Protein AF-A0A3P7DMC2-F1 (afdb_monomer)

Secondary structure (DSSP, 8-state):
-PPP---SPPPPTT--HHHHHHHHHHHHSSSS--HHHHHHHHTTS-HHHHHHHHHHHHHHHSS-HHHHHHHH--HHHHHHHHHHHS-HHHHHHHHHHHHHSSSS--HHHHHHHHHHS-HHHHHHHHHHHHHHHSS-HHHHHHHH--HHHHHHHHHHHTT---------HHHHHHHHHHT--

Foldseek 3Di:
DPPDDPDPADAAPPDDLLVLLVLQCVQLPDDAGVLVSLCVSLVRHQQVSLQSNQVNNCVVPVDGSLVSLVVRDDDPSNVVSSLSNDDPLLSLLVQLCVQLPDPAGVLVSLCVSLVPDALVSLVSNQVSNCVVPVDGSLVSLVVHDDDPSSVVSVVSSVNPDDPDPDDDVVVVVVVVVVVVD

Structure (mmCIF, N/CA/C/O backbone):
data_AF-A0A3P7DMC2-F1
#
_entry.id   AF-A0A3P7DMC2-F1
#
loop_
_atom_site.group_PDB
_atom_site.id
_atom_site.type_symbol
_atom_site.label_atom_id
_atom_site.label_alt_id
_atom_site.label_comp_id
_atom_site.label_asym_id
_atom_site.label_entity_id
_atom_site.label_seq_id
_atom_site.pdbx_PDB_ins_code
_atom_site.Cartn_x
_atom_site.Cartn_y
_atom_site.Cartn_z
_atom_site.occupancy
_atom_site.B_iso_or_equiv
_atom_site.auth_seq_id
_atom_site.auth_comp_id
_atom_site.auth_asym_id
_atom_site.auth_atom_id
_atom_site.pdbx_PDB_model_num
ATOM 1 N N . MET A 1 1 ? -24.398 24.429 -9.601 1.00 39.59 1 MET A N 1
ATOM 2 C CA . MET A 1 1 ? -23.179 24.676 -8.805 1.00 39.59 1 MET A CA 1
ATOM 3 C C . MET A 1 1 ? -22.184 23.594 -9.167 1.00 39.59 1 MET A C 1
ATOM 5 O O . MET A 1 1 ? -22.507 22.431 -8.976 1.00 39.59 1 MET A O 1
ATOM 9 N N . SER A 1 2 ? -21.045 23.940 -9.770 1.00 56.19 2 SER A N 1
ATOM 10 C CA . SER A 1 2 ? -19.930 22.995 -9.901 1.00 56.19 2 SER A CA 1
ATOM 11 C C . SER A 1 2 ? -19.497 22.593 -8.491 1.00 56.19 2 SER A C 1
ATOM 13 O O . SER A 1 2 ? -19.220 23.481 -7.688 1.00 56.19 2 SER A O 1
ATOM 15 N N . SER A 1 3 ? -19.488 21.300 -8.165 1.00 72.25 3 SER A N 1
ATOM 16 C CA . SER A 1 3 ? -18.940 20.821 -6.892 1.00 72.25 3 SER A CA 1
ATOM 17 C C . SER A 1 3 ? -17.491 21.294 -6.776 1.00 72.25 3 SER A C 1
ATOM 19 O O . SER A 1 3 ? -16.668 20.975 -7.637 1.00 72.25 3 SER A O 1
ATOM 21 N N . GLU A 1 4 ? -17.189 22.092 -5.759 1.00 79.81 4 GLU A N 1
ATOM 22 C CA . GLU A 1 4 ? -15.832 22.562 -5.504 1.00 79.81 4 GLU A CA 1
ATOM 23 C C . GLU A 1 4 ? -14.946 21.359 -5.134 1.00 79.81 4 GLU A C 1
ATOM 25 O O . GLU A 1 4 ? -15.313 20.536 -4.296 1.00 79.81 4 GLU A O 1
ATOM 30 N N . PHE A 1 5 ? -13.808 21.196 -5.816 1.00 84.69 5 PHE A N 1
ATOM 31 C CA . PHE A 1 5 ? -12.870 20.106 -5.544 1.00 84.69 5 PHE A CA 1
ATOM 32 C C . PHE A 1 5 ? -11.825 20.569 -4.527 1.00 84.69 5 PHE A C 1
ATOM 34 O O . PHE A 1 5 ? -10.968 21.393 -4.852 1.00 84.69 5 PHE A O 1
ATOM 41 N N . TYR A 1 6 ? -11.878 20.006 -3.319 1.00 91.06 6 TYR A N 1
ATOM 42 C CA . TYR A 1 6 ? -10.986 20.357 -2.205 1.00 91.06 6 TYR A CA 1
ATOM 43 C C . TYR A 1 6 ? -9.717 19.491 -2.111 1.00 91.06 6 TYR A C 1
ATOM 45 O O . TYR A 1 6 ? -8.905 19.686 -1.209 1.00 91.06 6 TYR A O 1
ATOM 53 N N . GL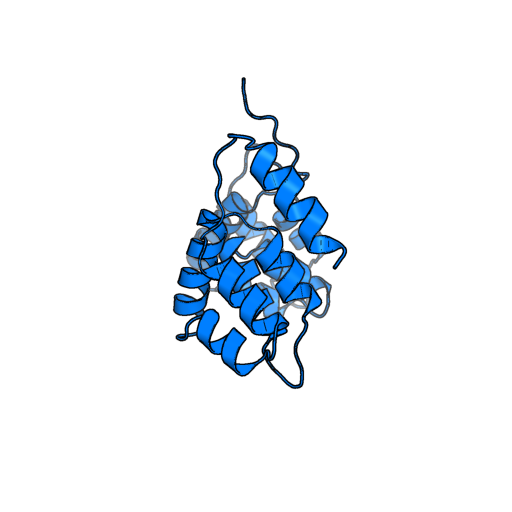Y A 1 7 ? -9.517 18.530 -3.019 1.00 92.00 7 GLY A N 1
ATOM 54 C CA . GLY A 1 7 ? -8.303 17.711 -3.037 1.00 92.00 7 GLY A CA 1
ATOM 55 C C . GLY A 1 7 ? -7.056 18.518 -3.418 1.00 92.00 7 GLY A C 1
ATOM 56 O O . GLY A 1 7 ? -7.111 19.445 -4.229 1.00 92.00 7 GLY A O 1
ATOM 57 N N . THR A 1 8 ? -5.904 18.142 -2.862 1.00 94.50 8 THR A N 1
ATOM 58 C CA . THR A 1 8 ? -4.620 18.830 -3.097 1.00 94.50 8 THR A CA 1
ATOM 59 C C . THR A 1 8 ? -3.968 18.458 -4.430 1.00 94.50 8 THR A C 1
ATOM 61 O O . THR A 1 8 ? -3.237 19.266 -5.000 1.00 94.50 8 THR A O 1
ATOM 64 N N . ILE A 1 9 ? -4.256 17.265 -4.964 1.00 94.12 9 ILE A N 1
ATOM 65 C CA . ILE A 1 9 ? -3.754 16.797 -6.263 1.00 94.12 9 ILE A CA 1
ATOM 66 C C . ILE A 1 9 ? -4.863 16.920 -7.306 1.00 94.12 9 ILE A C 1
ATOM 68 O O . ILE A 1 9 ? -5.896 16.255 -7.223 1.00 94.12 9 ILE A O 1
ATOM 72 N N . LYS A 1 10 ? -4.624 17.754 -8.317 1.00 93.12 10 LYS A N 1
ATOM 73 C CA . LYS A 1 10 ? -5.515 17.953 -9.467 1.00 93.12 10 LYS A CA 1
ATOM 74 C C . LYS A 1 10 ? -5.006 17.154 -10.675 1.00 93.12 10 LYS A C 1
ATOM 76 O O . LYS A 1 10 ? -3.826 16.799 -10.708 1.00 93.12 10 LYS A O 1
ATOM 81 N N . PRO A 1 11 ? -5.857 16.856 -11.675 1.00 95.25 11 PRO A N 1
ATOM 82 C CA . PRO A 1 11 ? -5.380 16.313 -12.942 1.00 95.25 11 PRO A CA 1
ATOM 83 C C . PRO A 1 11 ? -4.299 17.225 -13.539 1.00 95.25 11 PRO A C 1
ATOM 85 O O . PRO A 1 11 ? -4.485 18.440 -13.621 1.00 95.25 11 PRO A O 1
ATOM 88 N N . LYS A 1 12 ? -3.174 16.645 -13.962 1.00 96.38 12 LYS A N 1
ATOM 89 C CA . LYS A 1 12 ? -2.106 17.367 -14.655 1.00 96.38 12 LYS A CA 1
ATOM 90 C C . LYS A 1 12 ? -2.605 17.828 -16.022 1.00 96.38 12 LYS A C 1
ATOM 92 O O . LYS A 1 12 ? -3.108 17.008 -16.790 1.00 96.38 12 LYS A O 1
ATOM 97 N N . MET A 1 13 ? -2.459 19.117 -16.314 1.00 95.00 13 MET A N 1
ATOM 98 C CA . MET A 1 13 ? -2.741 19.675 -17.639 1.00 95.00 13 MET A CA 1
ATOM 99 C C . MET A 1 13 ? -1.741 19.121 -18.664 1.00 95.00 13 MET A C 1
ATOM 101 O O . MET A 1 13 ? -0.589 18.864 -18.310 1.00 95.00 13 MET A O 1
ATOM 105 N N . ASP A 1 14 ? -2.191 18.895 -19.900 1.00 95.00 14 ASP A N 1
ATOM 106 C CA . ASP A 1 14 ? -1.375 18.354 -21.001 1.00 95.00 14 ASP A CA 1
ATOM 107 C C . ASP A 1 14 ? -0.675 17.024 -20.665 1.00 95.00 14 ASP A C 1
ATOM 109 O O . ASP A 1 14 ? 0.434 16.726 -21.113 1.00 95.00 14 ASP A O 1
ATOM 113 N N . PHE A 1 15 ? -1.322 16.205 -19.831 1.00 97.56 15 PHE A N 1
ATOM 114 C CA . PHE A 1 15 ? -0.792 14.909 -19.438 1.00 97.56 15 PHE A CA 1
ATOM 115 C C . PHE A 1 15 ? -0.699 13.953 -20.631 1.00 97.56 15 PHE A C 1
ATOM 117 O O . PHE A 1 15 ? -1.699 13.643 -21.277 1.00 97.56 15 PHE A O 1
ATOM 124 N N . ASN A 1 16 ? 0.501 13.417 -20.855 1.00 98.12 16 ASN A N 1
ATOM 125 C CA . ASN A 1 16 ? 0.759 12.350 -21.810 1.00 98.12 16 ASN A CA 1
ATOM 126 C C . ASN A 1 16 ? 1.277 11.109 -21.065 1.00 98.12 16 ASN A C 1
ATOM 128 O O . ASN A 1 16 ? 2.368 11.125 -20.487 1.00 98.12 16 ASN A O 1
ATOM 132 N N . ALA A 1 17 ? 0.484 10.036 -21.081 1.00 98.31 17 ALA A N 1
ATOM 133 C CA . ALA A 1 17 ? 0.802 8.794 -20.381 1.00 98.31 17 ALA A CA 1
ATOM 134 C C . ALA A 1 17 ? 2.044 8.087 -20.947 1.00 98.31 17 ALA A C 1
ATOM 136 O O . ALA A 1 17 ? 2.798 7.478 -20.191 1.00 98.31 17 ALA A O 1
ATOM 137 N N . GLU A 1 18 ? 2.286 8.193 -22.255 1.00 98.31 18 GLU A N 1
ATOM 138 C CA . GLU A 1 18 ? 3.470 7.626 -22.900 1.00 98.31 18 GLU A CA 1
ATOM 139 C C . GLU A 1 18 ? 4.748 8.350 -22.482 1.00 98.31 18 GLU A C 1
ATOM 141 O O . GLU A 1 18 ? 5.721 7.695 -22.123 1.00 98.31 18 GLU A O 1
ATOM 146 N N . THR A 1 19 ? 4.741 9.685 -22.462 1.00 98.12 19 THR A N 1
ATOM 147 C CA . THR A 1 19 ? 5.883 10.473 -21.976 1.00 98.12 19 THR A CA 1
ATOM 148 C C . THR A 1 19 ? 6.144 10.209 -20.495 1.00 98.12 19 THR A C 1
ATOM 150 O O . THR A 1 19 ? 7.294 10.094 -20.080 1.00 98.12 19 THR A O 1
ATOM 153 N N . ALA A 1 20 ? 5.090 10.088 -19.682 1.00 98.44 20 ALA A N 1
ATOM 154 C CA . ALA A 1 20 ? 5.227 9.746 -18.269 1.00 98.44 20 ALA A CA 1
ATOM 155 C C . ALA A 1 20 ? 5.850 8.351 -18.073 1.00 98.44 20 ALA A C 1
ATOM 157 O O . ALA A 1 20 ? 6.724 8.195 -17.220 1.00 98.44 20 ALA A O 1
ATOM 158 N N . ALA A 1 21 ? 5.451 7.364 -18.884 1.00 98.56 21 ALA A N 1
ATOM 159 C CA . ALA A 1 21 ? 6.049 6.032 -18.876 1.00 98.56 21 ALA A CA 1
ATOM 160 C C . ALA A 1 21 ? 7.539 6.074 -19.245 1.00 98.56 21 ALA A C 1
ATOM 162 O O . ALA A 1 21 ? 8.347 5.456 -18.552 1.00 98.56 21 ALA A O 1
ATOM 163 N N . ASP A 1 22 ? 7.906 6.850 -20.268 1.00 98.31 22 ASP A N 1
ATOM 164 C CA . ASP A 1 22 ? 9.300 6.997 -20.699 1.00 98.31 22 ASP A CA 1
ATOM 165 C C . ASP A 1 22 ? 10.162 7.651 -19.608 1.00 98.31 22 ASP A C 1
ATOM 167 O O . ASP A 1 22 ? 11.261 7.185 -19.310 1.00 98.31 22 ASP A O 1
ATOM 171 N N . VAL A 1 23 ? 9.639 8.685 -18.937 1.00 98.12 23 VAL A N 1
ATOM 172 C CA . VAL A 1 23 ? 10.327 9.344 -17.816 1.00 98.12 23 VAL A CA 1
ATOM 173 C C . VAL A 1 23 ? 10.559 8.384 -16.651 1.00 98.12 23 VAL A C 1
ATOM 175 O O . VAL A 1 23 ? 11.645 8.402 -16.073 1.00 98.12 23 VAL A O 1
ATOM 178 N N . LEU A 1 24 ? 9.568 7.556 -16.305 1.00 98.38 24 LEU A N 1
ATOM 179 C CA . LEU A 1 24 ? 9.699 6.562 -15.237 1.00 98.38 24 LEU A CA 1
ATOM 180 C C . LEU A 1 24 ? 10.699 5.465 -15.606 1.00 98.38 24 LEU A C 1
ATOM 182 O O . LEU A 1 24 ? 11.524 5.094 -14.776 1.00 98.38 24 LEU A O 1
ATOM 186 N N . TYR A 1 25 ? 10.672 4.971 -16.844 1.00 98.06 25 TYR A N 1
ATOM 187 C CA . TYR A 1 25 ? 11.650 3.989 -17.307 1.00 98.06 25 TYR A CA 1
ATOM 188 C C . TYR A 1 25 ? 13.068 4.558 -17.275 1.00 98.06 25 TYR A C 1
ATOM 190 O O . TYR A 1 25 ? 13.968 3.932 -16.727 1.00 98.06 25 TYR A O 1
ATOM 198 N N . ASP A 1 26 ? 13.264 5.772 -17.791 1.00 97.69 26 ASP A N 1
ATOM 199 C CA . ASP A 1 26 ? 14.560 6.447 -17.764 1.00 97.69 26 ASP A CA 1
ATOM 200 C C . ASP A 1 26 ? 15.064 6.729 -16.348 1.00 97.69 26 ASP A C 1
ATOM 202 O O . ASP A 1 26 ? 16.273 6.730 -16.131 1.00 97.69 26 ASP A O 1
ATOM 206 N N . ALA A 1 27 ? 14.158 6.980 -15.403 1.00 97.75 27 ALA A N 1
ATOM 207 C CA . ALA A 1 27 ? 14.500 7.179 -14.001 1.00 97.75 27 ALA A CA 1
ATOM 208 C C . ALA A 1 27 ? 14.938 5.881 -13.305 1.00 97.75 27 ALA A C 1
ATOM 210 O O . ALA A 1 27 ? 15.701 5.953 -12.349 1.00 97.75 27 ALA A O 1
ATOM 211 N N . MET A 1 28 ? 14.464 4.722 -13.769 1.00 96.88 28 MET A N 1
ATOM 212 C CA . MET A 1 28 ? 14.714 3.408 -13.160 1.00 96.88 28 MET A CA 1
ATOM 213 C C . MET A 1 28 ? 15.702 2.536 -13.950 1.00 96.88 28 MET A C 1
ATOM 215 O O . MET A 1 28 ? 16.063 1.452 -13.504 1.00 96.88 28 MET A O 1
ATOM 219 N N . LYS A 1 29 ? 16.130 2.950 -15.150 1.00 93.06 29 LYS A N 1
ATOM 220 C CA . LYS A 1 29 ? 17.079 2.167 -15.952 1.00 93.06 29 LYS A CA 1
ATOM 221 C C . LYS A 1 29 ? 18.512 2.362 -15.447 1.00 93.06 29 LYS A C 1
ATOM 223 O O . LYS A 1 29 ? 18.993 3.485 -15.319 1.00 93.06 29 LYS A O 1
ATOM 228 N N . GLY A 1 30 ? 19.242 1.260 -15.298 1.00 88.50 30 GLY A N 1
ATOM 229 C CA . GLY A 1 30 ? 20.666 1.274 -14.957 1.00 88.50 30 GLY A CA 1
ATOM 230 C C . GLY A 1 30 ? 20.925 1.036 -13.472 1.00 88.50 30 GLY A C 1
ATOM 231 O O . GLY A 1 30 ? 20.140 0.386 -12.794 1.00 88.50 30 GLY A O 1
ATOM 232 N N . SER A 1 31 ? 22.082 1.484 -12.981 1.00 84.62 31 SER A N 1
ATOM 233 C CA . SER A 1 31 ? 22.456 1.313 -11.577 1.00 84.62 31 SER A CA 1
ATOM 234 C C . SER A 1 31 ? 21.834 2.413 -10.717 1.00 84.62 31 SER A C 1
ATOM 236 O O . SER A 1 31 ? 22.339 3.539 -10.696 1.00 84.62 31 SER A O 1
ATOM 238 N N . GLY A 1 32 ? 20.781 2.063 -9.982 1.00 87.00 32 GLY A N 1
ATOM 239 C CA . GLY A 1 32 ? 20.058 2.962 -9.087 1.00 87.00 32 GLY A CA 1
ATOM 240 C C . GLY A 1 32 ? 18.887 3.677 -9.760 1.00 87.00 32 GLY A C 1
ATOM 241 O O . GLY A 1 32 ? 18.647 3.534 -10.955 1.00 87.00 32 GLY A O 1
ATOM 242 N N . CYS A 1 33 ? 18.178 4.485 -8.969 1.00 94.56 33 CYS A N 1
ATOM 243 C CA . CYS A 1 33 ? 16.933 5.131 -9.372 1.00 94.56 33 CYS A CA 1
ATOM 244 C C . CYS A 1 33 ? 16.960 6.644 -9.117 1.00 94.56 33 CYS A C 1
ATOM 246 O O . CYS A 1 33 ? 17.228 7.100 -8.000 1.00 94.56 33 CYS A O 1
ATOM 248 N N . ASP A 1 34 ? 16.587 7.430 -10.127 1.00 96.94 34 ASP A N 1
ATOM 249 C CA . ASP A 1 34 ? 16.320 8.864 -10.004 1.00 96.94 34 ASP A CA 1
ATOM 250 C C . ASP A 1 34 ? 14.961 9.089 -9.320 1.00 96.94 34 ASP A C 1
ATOM 252 O O . ASP A 1 34 ? 13.914 9.294 -9.946 1.00 96.94 34 ASP A O 1
ATOM 256 N N . LYS A 1 35 ? 14.982 9.041 -7.984 1.00 96.06 35 LYS A N 1
ATOM 257 C CA . LYS A 1 35 ? 13.796 9.223 -7.133 1.00 96.06 35 LYS A CA 1
ATOM 258 C C . LYS A 1 35 ? 13.102 10.570 -7.368 1.00 96.06 35 LYS A C 1
ATOM 260 O O . LYS A 1 35 ? 11.888 10.663 -7.199 1.00 96.06 35 LYS A O 1
ATOM 265 N N . TYR A 1 36 ? 13.838 11.606 -7.777 1.00 96.56 36 TYR A N 1
ATOM 266 C CA . TYR A 1 36 ? 13.262 12.923 -8.033 1.00 96.56 36 TYR A CA 1
ATOM 267 C C . TYR A 1 36 ? 12.359 12.899 -9.269 1.00 96.56 36 TYR A C 1
ATOM 269 O O . TYR A 1 36 ? 11.220 13.369 -9.206 1.00 96.56 36 TYR A O 1
ATOM 277 N N . ARG A 1 37 ? 12.804 12.270 -10.365 1.00 97.38 37 ARG A N 1
ATOM 278 C CA . ARG A 1 37 ? 11.968 12.089 -11.565 1.00 97.38 37 ARG A CA 1
ATOM 279 C C . ARG A 1 37 ? 10.747 11.209 -11.301 1.00 97.38 37 ARG A C 1
ATOM 281 O O . ARG A 1 37 ? 9.667 11.518 -11.806 1.00 97.38 37 ARG A O 1
ATOM 288 N N . VAL A 1 38 ? 10.878 10.179 -10.460 1.00 97.94 38 VAL A N 1
ATOM 289 C CA . VAL A 1 38 ? 9.730 9.367 -10.013 1.00 97.94 38 VAL A CA 1
ATOM 290 C C . VAL A 1 38 ? 8.681 10.241 -9.312 1.00 97.94 38 VAL A C 1
ATOM 292 O O . VAL A 1 38 ? 7.509 10.220 -9.693 1.00 97.94 38 VAL A O 1
ATOM 295 N N . ILE A 1 39 ? 9.092 11.087 -8.359 1.00 97.38 39 ILE A N 1
ATOM 296 C CA . ILE A 1 39 ? 8.193 12.026 -7.659 1.00 97.38 39 ILE A CA 1
ATOM 297 C C . ILE A 1 39 ? 7.560 13.031 -8.634 1.00 97.38 39 ILE A C 1
ATOM 299 O O . ILE A 1 39 ? 6.357 13.298 -8.560 1.00 97.38 39 ILE A O 1
ATOM 303 N N . GLN A 1 40 ? 8.337 13.586 -9.570 1.00 96.06 40 GLN A N 1
ATOM 304 C CA . GLN A 1 40 ? 7.842 14.551 -10.559 1.00 96.06 40 GLN A CA 1
ATOM 305 C C . GLN A 1 40 ? 6.735 13.990 -11.455 1.00 96.06 40 GLN A C 1
ATOM 307 O O . GLN A 1 40 ? 5.886 14.749 -11.924 1.00 96.06 40 GLN A O 1
ATOM 312 N N . VAL A 1 41 ? 6.722 12.680 -11.697 1.00 97.50 41 VAL A N 1
ATOM 313 C CA . VAL A 1 41 ? 5.632 12.029 -12.426 1.00 97.50 41 VAL A CA 1
ATOM 314 C C . VAL A 1 41 ? 4.488 11.693 -11.477 1.00 97.50 41 VAL A C 1
ATOM 316 O O . VAL A 1 41 ? 3.369 12.164 -11.676 1.00 97.50 41 VAL A O 1
ATOM 319 N N . ILE A 1 42 ? 4.757 10.914 -10.427 1.00 97.62 42 ILE A N 1
ATOM 320 C CA . ILE A 1 42 ? 3.710 10.281 -9.616 1.00 97.62 42 ILE A CA 1
ATOM 321 C C . ILE A 1 42 ? 2.984 11.305 -8.736 1.00 97.62 42 ILE A C 1
ATOM 323 O O . ILE A 1 42 ? 1.753 11.330 -8.715 1.00 97.62 42 ILE A O 1
ATOM 327 N N . ALA A 1 43 ? 3.698 12.205 -8.059 1.00 95.94 43 ALA A N 1
ATOM 328 C CA . ALA A 1 43 ? 3.077 13.168 -7.145 1.00 95.94 43 ALA A CA 1
ATOM 329 C C . ALA A 1 43 ? 2.364 14.332 -7.864 1.00 95.94 43 ALA A C 1
ATOM 331 O O . ALA A 1 43 ? 1.545 15.012 -7.253 1.00 95.94 43 ALA A O 1
ATOM 332 N N . HIS A 1 44 ? 2.631 14.543 -9.159 1.00 95.25 44 HIS A N 1
ATOM 333 C CA . HIS A 1 44 ? 2.114 15.685 -9.927 1.00 95.25 44 HIS A CA 1
ATOM 334 C C . HIS A 1 44 ? 1.044 15.311 -10.959 1.00 95.25 44 HIS A C 1
ATOM 336 O O . HIS A 1 44 ? 0.690 16.139 -11.795 1.00 95.25 44 HIS A O 1
ATOM 342 N N . CYS A 1 45 ? 0.530 14.083 -10.925 1.00 96.81 45 CYS A N 1
ATOM 343 C CA . CYS A 1 45 ? -0.661 13.677 -11.666 1.00 96.81 45 CYS A CA 1
ATOM 344 C C . CYS A 1 45 ? -1.657 13.003 -10.718 1.00 96.81 45 CYS A C 1
ATOM 346 O O . CYS A 1 45 ? -1.275 12.496 -9.658 1.00 96.81 45 CYS A O 1
ATOM 348 N N . ASN A 1 46 ? -2.944 13.038 -11.062 1.00 97.50 46 ASN A N 1
ATOM 349 C CA . ASN A 1 46 ? -3.970 12.412 -10.230 1.00 97.50 46 ASN A CA 1
ATOM 350 C C . ASN A 1 46 ? -3.951 10.878 -10.378 1.00 97.50 46 ASN A C 1
ATOM 352 O O . ASN A 1 46 ? -3.289 10.327 -11.256 1.00 97.50 46 ASN A O 1
ATOM 356 N N . ASN A 1 47 ? -4.706 10.172 -9.533 1.00 98.12 47 ASN A N 1
ATOM 357 C CA . ASN A 1 47 ? -4.711 8.710 -9.555 1.00 98.12 47 ASN A CA 1
ATOM 358 C C . ASN A 1 47 ? -5.158 8.129 -10.909 1.00 98.12 47 ASN A C 1
ATOM 360 O O . ASN A 1 47 ? -4.517 7.214 -11.413 1.00 98.12 47 ASN A O 1
ATOM 364 N N . ALA A 1 48 ? -6.189 8.706 -11.538 1.00 97.81 48 ALA A N 1
ATOM 365 C CA . ALA A 1 48 ? -6.651 8.269 -12.856 1.00 97.81 48 ALA A CA 1
ATOM 366 C C . ALA A 1 48 ? -5.526 8.334 -13.903 1.00 97.81 48 ALA A C 1
ATOM 368 O O . ALA A 1 48 ? -5.287 7.365 -14.619 1.00 97.81 48 ALA A O 1
ATOM 369 N N . GLN A 1 49 ? -4.774 9.436 -13.936 1.00 98.38 49 GLN A N 1
ATOM 370 C CA . GLN A 1 49 ? -3.612 9.593 -14.806 1.00 98.38 49 GLN A CA 1
ATOM 371 C C . GLN A 1 49 ? -2.509 8.586 -14.473 1.00 98.38 49 GLN A C 1
ATOM 373 O O . GLN A 1 49 ? -1.945 8.013 -15.397 1.00 98.38 49 GLN A O 1
ATOM 378 N N . ARG A 1 50 ? -2.249 8.284 -13.192 1.00 98.56 50 ARG A N 1
ATOM 379 C CA . ARG A 1 50 ? -1.303 7.220 -12.796 1.00 98.56 50 ARG A CA 1
ATOM 380 C C . ARG A 1 50 ? -1.702 5.856 -13.353 1.00 98.56 50 ARG A C 1
ATOM 382 O O . ARG A 1 50 ? -0.842 5.154 -13.883 1.00 98.56 50 ARG A O 1
ATOM 389 N N . GLN A 1 51 ? -2.992 5.508 -13.311 1.00 98.50 51 GLN A N 1
ATOM 390 C CA . GLN A 1 51 ? -3.477 4.259 -13.913 1.00 98.50 51 GLN A CA 1
ATOM 391 C C . GLN A 1 51 ? -3.221 4.226 -15.423 1.00 98.50 51 GLN A C 1
ATOM 393 O O . GLN A 1 51 ? -2.797 3.200 -15.954 1.00 98.50 51 GLN A O 1
ATOM 398 N N . MET A 1 52 ? -3.389 5.362 -16.111 1.00 98.25 52 MET A N 1
ATOM 399 C CA . MET A 1 52 ? -3.122 5.467 -17.549 1.00 98.25 52 MET A CA 1
ATOM 400 C C . MET A 1 52 ? -1.649 5.229 -17.914 1.00 98.25 52 MET A C 1
ATOM 402 O O . MET A 1 52 ? -1.393 4.864 -19.055 1.00 98.25 52 MET A O 1
ATOM 406 N N . ILE A 1 53 ? -0.687 5.398 -16.992 1.00 98.50 53 ILE A N 1
ATOM 407 C CA . ILE A 1 53 ? 0.751 5.164 -17.251 1.00 98.50 53 ILE A CA 1
ATOM 408 C C . ILE A 1 53 ? 1.075 3.666 -17.342 1.00 98.50 53 ILE A C 1
ATOM 410 O O . ILE A 1 53 ? 1.984 3.270 -18.074 1.00 98.50 53 ILE A O 1
ATOM 414 N N . ARG A 1 54 ? 0.327 2.810 -16.630 1.00 98.25 54 ARG A N 1
ATOM 415 C CA . ARG A 1 54 ? 0.626 1.371 -16.521 1.00 98.25 54 ARG A CA 1
ATOM 416 C C . ARG A 1 54 ? 0.642 0.677 -17.890 1.00 98.25 54 ARG A C 1
ATOM 418 O O . ARG A 1 54 ? 1.580 -0.054 -18.200 1.00 98.25 54 ARG A O 1
ATOM 425 N N . THR A 1 55 ? -0.356 0.946 -18.733 1.00 97.88 55 THR A N 1
ATOM 426 C CA . THR A 1 55 ? -0.483 0.354 -20.078 1.00 97.88 55 THR A CA 1
ATOM 427 C C . THR A 1 55 ? 0.664 0.725 -21.030 1.00 97.88 55 THR A C 1
ATOM 429 O O . THR A 1 55 ? 1.303 -0.192 -21.546 1.00 97.88 55 THR A O 1
ATOM 432 N N . PRO A 1 56 ? 0.981 2.012 -21.289 1.00 98.31 56 PRO A N 1
ATOM 433 C CA . PRO A 1 56 ? 2.094 2.371 -22.162 1.00 98.31 56 PRO A CA 1
ATOM 434 C C . PRO A 1 56 ? 3.443 1.896 -21.617 1.00 98.31 56 PRO A C 1
ATOM 436 O O . PRO A 1 56 ? 4.269 1.450 -22.409 1.00 98.31 56 PRO A O 1
ATOM 439 N N . TYR A 1 57 ? 3.654 1.900 -20.294 1.00 98.62 57 TYR A N 1
ATOM 440 C CA . TYR A 1 57 ? 4.872 1.342 -19.699 1.00 98.62 57 TYR A CA 1
ATOM 441 C C . TYR A 1 57 ? 5.028 -0.150 -20.031 1.00 98.62 57 TYR A C 1
ATOM 443 O O . TYR A 1 57 ? 6.064 -0.573 -20.551 1.00 98.62 57 TYR A O 1
ATOM 451 N N . ARG A 1 58 ? 3.963 -0.938 -19.825 1.00 98.31 58 ARG A N 1
ATOM 452 C CA . ARG A 1 58 ? 3.943 -2.366 -20.167 1.00 98.31 58 ARG A CA 1
ATOM 453 C C . ARG A 1 58 ? 4.153 -2.607 -21.658 1.00 98.31 58 ARG A C 1
ATOM 455 O O . ARG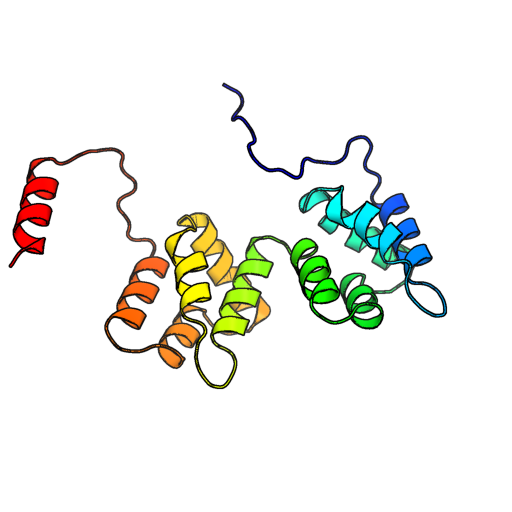 A 1 58 ? 4.934 -3.480 -22.022 1.00 98.31 58 ARG A O 1
ATOM 462 N N . ASN A 1 59 ? 3.489 -1.834 -22.513 1.00 98.38 59 ASN A N 1
ATOM 463 C CA . ASN A 1 59 ? 3.568 -2.003 -23.962 1.00 98.38 59 ASN A CA 1
ATOM 464 C C . ASN A 1 59 ? 4.956 -1.659 -24.520 1.00 98.38 59 ASN A C 1
ATOM 466 O O . ASN A 1 59 ? 5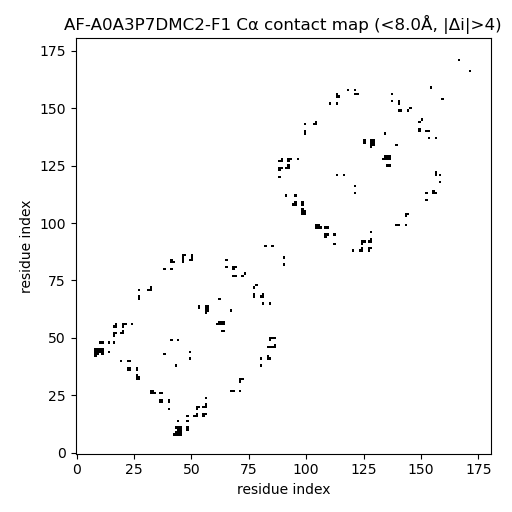.447 -2.373 -25.390 1.00 98.38 59 ASN A O 1
ATOM 470 N N . LYS A 1 60 ? 5.593 -0.588 -24.031 1.00 98.25 60 LYS A N 1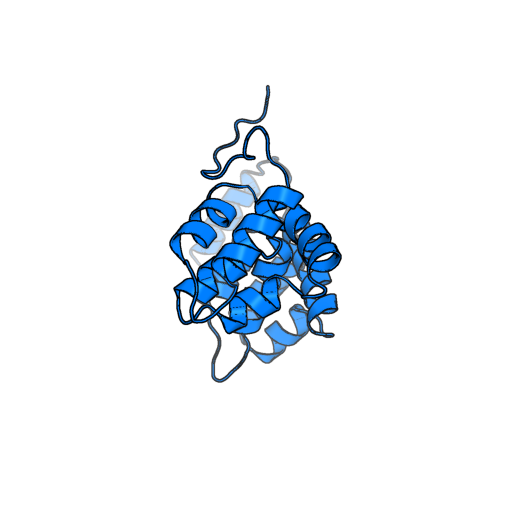
ATOM 471 C CA . LYS A 1 60 ? 6.908 -0.145 -24.520 1.00 98.25 60 LYS A CA 1
ATOM 472 C C . LYS A 1 60 ? 8.061 -0.990 -23.985 1.00 98.25 60 LYS A C 1
ATOM 474 O O . LYS A 1 60 ? 9.011 -1.246 -24.719 1.00 98.25 60 LYS A O 1
ATOM 479 N N . TYR A 1 61 ? 7.987 -1.410 -22.722 1.00 97.50 61 TYR A N 1
ATOM 480 C CA . TYR A 1 61 ? 9.131 -2.009 -22.025 1.00 97.50 61 TYR A CA 1
ATOM 481 C C . TYR A 1 61 ? 8.951 -3.483 -21.670 1.00 97.50 61 TYR A C 1
ATOM 483 O O . TYR A 1 61 ? 9.917 -4.119 -21.256 1.00 97.50 61 TYR A O 1
ATOM 491 N N . GLY A 1 62 ? 7.747 -4.042 -21.826 1.00 97.56 62 GLY A N 1
ATOM 492 C CA . GLY A 1 62 ? 7.460 -5.441 -21.500 1.00 97.56 62 GLY A CA 1
ATOM 493 C C . GLY A 1 62 ? 7.515 -5.753 -20.002 1.00 97.56 62 GLY A C 1
ATOM 494 O O . GLY A 1 62 ? 7.688 -6.909 -19.627 1.00 97.56 62 GLY A O 1
ATOM 495 N N . LYS A 1 63 ? 7.397 -4.733 -19.146 1.00 97.44 63 LYS A N 1
ATOM 496 C CA . LYS A 1 63 ? 7.534 -4.834 -17.688 1.00 97.44 63 LYS A CA 1
ATOM 497 C C . LYS A 1 63 ? 6.309 -4.270 -16.976 1.00 97.44 63 LYS A C 1
ATOM 499 O O . LYS A 1 63 ? 5.664 -3.359 -17.493 1.00 97.44 63 LYS A O 1
ATOM 504 N N . ASP A 1 64 ? 6.002 -4.790 -15.792 1.00 97.75 64 ASP A N 1
ATOM 505 C CA . ASP A 1 64 ? 4.997 -4.179 -14.923 1.00 97.75 64 ASP A CA 1
ATOM 506 C C . ASP A 1 64 ? 5.602 -2.992 -14.163 1.00 97.75 64 ASP A C 1
ATOM 508 O O . ASP A 1 64 ? 6.681 -3.094 -13.582 1.00 97.75 64 ASP A O 1
ATOM 512 N N . LEU A 1 65 ? 4.917 -1.848 -14.193 1.00 98.06 65 LEU A N 1
ATOM 513 C CA . LEU A 1 65 ? 5.425 -0.615 -13.593 1.00 98.06 65 LEU A CA 1
ATOM 514 C C . LEU A 1 65 ? 5.529 -0.705 -12.063 1.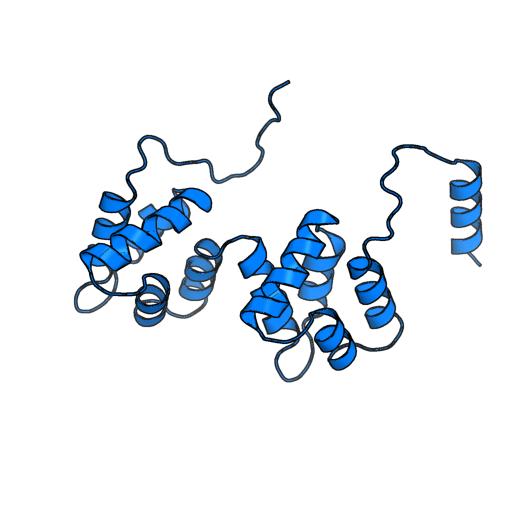00 98.06 65 LEU A C 1
ATOM 516 O O . LEU A 1 65 ? 6.471 -0.163 -11.490 1.00 98.06 65 LEU A O 1
ATOM 520 N N . ILE A 1 66 ? 4.576 -1.361 -11.397 1.00 97.25 66 ILE A N 1
ATOM 521 C CA . ILE A 1 66 ? 4.590 -1.494 -9.936 1.00 97.25 66 ILE A CA 1
ATOM 522 C C . ILE A 1 66 ? 5.730 -2.408 -9.510 1.00 97.25 66 ILE A C 1
ATOM 524 O O . ILE A 1 66 ? 6.437 -2.082 -8.559 1.00 97.25 66 ILE A O 1
ATOM 528 N N . ASP A 1 67 ? 5.949 -3.506 -10.233 1.00 97.25 67 ASP A N 1
ATOM 529 C CA . ASP A 1 67 ? 7.052 -4.421 -9.942 1.00 97.25 67 ASP A CA 1
ATOM 530 C C . ASP A 1 67 ? 8.422 -3.755 -10.118 1.00 97.25 67 ASP A C 1
ATOM 532 O O . ASP A 1 67 ? 9.318 -3.988 -9.310 1.00 97.25 67 ASP A O 1
ATOM 536 N N . GLU A 1 68 ? 8.602 -2.907 -11.136 1.00 97.31 68 GLU A N 1
ATOM 537 C CA . GLU A 1 68 ? 9.855 -2.158 -11.299 1.00 97.31 68 GLU A CA 1
ATOM 538 C C . GLU A 1 68 ? 10.045 -1.112 -10.195 1.00 97.31 68 GLU A C 1
ATOM 540 O O . GLU A 1 68 ? 11.132 -1.021 -9.630 1.00 97.31 68 GLU A O 1
ATOM 545 N N . LEU A 1 69 ? 8.987 -0.390 -9.806 1.00 97.25 69 LEU A N 1
ATOM 546 C CA . LEU A 1 69 ? 9.056 0.541 -8.676 1.00 97.25 69 LEU A CA 1
ATOM 547 C C . LEU A 1 69 ? 9.439 -0.179 -7.370 1.00 97.25 69 LEU A C 1
ATOM 549 O O . LEU A 1 69 ? 10.278 0.325 -6.632 1.00 97.25 69 LEU A O 1
ATOM 553 N N . LYS A 1 70 ? 8.892 -1.370 -7.101 1.00 96.69 70 LYS A N 1
ATOM 554 C CA . LYS A 1 70 ? 9.235 -2.173 -5.908 1.00 96.69 70 LYS A CA 1
ATOM 555 C C . LYS A 1 70 ? 10.671 -2.710 -5.910 1.00 96.69 70 LYS A C 1
ATOM 557 O O . LYS A 1 70 ? 11.216 -2.990 -4.852 1.00 96.69 70 LYS A O 1
ATOM 562 N N . LYS A 1 71 ? 11.294 -2.891 -7.080 1.00 96.12 71 LYS A N 1
ATOM 563 C CA . LYS A 1 71 ? 12.705 -3.318 -7.173 1.00 96.12 71 LYS A CA 1
ATOM 564 C C . LYS A 1 71 ? 13.674 -2.178 -6.876 1.00 96.12 71 LYS A C 1
ATOM 566 O O . LYS A 1 71 ? 14.737 -2.414 -6.311 1.00 96.12 71 LYS A O 1
ATOM 571 N N . GLU A 1 72 ? 13.311 -0.967 -7.289 1.00 95.56 72 GLU A N 1
ATOM 572 C CA . GLU A 1 72 ? 14.190 0.204 -7.256 1.00 95.56 72 GLU A CA 1
ATOM 573 C C . GLU A 1 72 ? 14.020 1.077 -6.004 1.00 95.56 72 GLU A C 1
ATOM 575 O O . GLU A 1 72 ? 14.907 1.862 -5.647 1.00 95.56 72 GLU A O 1
ATOM 580 N N . LEU A 1 73 ? 12.869 0.983 -5.339 1.00 95.88 73 LEU A N 1
ATOM 581 C CA . LEU A 1 73 ? 12.537 1.761 -4.150 1.00 95.88 73 LEU A CA 1
ATOM 582 C C . LEU A 1 73 ? 12.608 0.891 -2.891 1.00 95.88 73 LEU A C 1
ATOM 584 O O . LEU A 1 73 ? 12.634 -0.330 -2.965 1.00 95.88 73 LEU A O 1
ATOM 588 N N . SER A 1 74 ? 12.706 1.534 -1.726 1.00 95.62 74 SER A N 1
ATOM 589 C CA . SER A 1 74 ? 12.697 0.839 -0.438 1.00 95.62 74 SER A CA 1
ATOM 590 C C . SER A 1 74 ? 12.179 1.724 0.695 1.00 95.62 74 SER A C 1
ATOM 592 O O . SER A 1 74 ? 12.225 2.960 0.609 1.00 95.62 74 SER A O 1
ATOM 594 N N . GLY A 1 75 ? 11.714 1.077 1.767 1.00 96.88 75 GLY A N 1
ATOM 595 C CA . GLY A 1 75 ? 11.231 1.722 2.992 1.00 96.88 75 GLY A CA 1
ATOM 596 C C . GLY A 1 75 ? 10.005 2.607 2.761 1.00 96.88 75 GLY A C 1
ATOM 597 O O . GLY A 1 75 ? 9.273 2.428 1.791 1.00 96.88 75 GLY A O 1
ATOM 598 N N . ASP A 1 76 ? 9.821 3.617 3.614 1.00 96.94 76 ASP A N 1
ATOM 599 C CA . ASP A 1 76 ? 8.652 4.511 3.576 1.00 96.94 76 ASP A CA 1
ATOM 600 C C . ASP A 1 76 ? 8.434 5.171 2.205 1.00 96.94 76 ASP A C 1
ATOM 602 O O . ASP A 1 76 ? 7.306 5.453 1.800 1.00 96.94 76 ASP A O 1
ATOM 606 N N . PHE A 1 77 ? 9.518 5.417 1.461 1.00 96.62 77 PHE A N 1
ATOM 607 C CA . PHE A 1 77 ? 9.418 5.993 0.124 1.00 96.62 77 PHE A CA 1
ATOM 608 C C . PHE A 1 77 ? 8.745 5.039 -0.869 1.00 96.62 77 PHE A C 1
ATOM 610 O O . PHE A 1 77 ? 7.912 5.478 -1.661 1.00 96.62 77 PHE A O 1
ATOM 617 N N . GLU A 1 78 ? 9.081 3.748 -0.820 1.00 97.12 78 GLU A N 1
ATOM 618 C CA . GLU A 1 78 ? 8.395 2.726 -1.613 1.00 97.12 78 GLU A CA 1
ATOM 619 C C . GLU A 1 78 ? 6.918 2.660 -1.227 1.00 97.12 78 GLU A C 1
ATOM 621 O O . GLU A 1 78 ? 6.062 2.781 -2.102 1.00 97.12 78 GLU A O 1
ATOM 626 N N . ASP A 1 79 ? 6.609 2.568 0.069 1.00 96.62 79 ASP A N 1
ATOM 627 C CA . ASP A 1 79 ? 5.229 2.460 0.550 1.00 96.62 79 ASP A CA 1
ATOM 628 C C . ASP A 1 79 ? 4.348 3.624 0.066 1.00 96.62 79 ASP A C 1
ATOM 630 O O . ASP A 1 79 ? 3.227 3.405 -0.405 1.00 96.62 79 ASP A O 1
ATOM 634 N N . VAL A 1 80 ? 4.864 4.858 0.103 1.00 97.44 80 VAL A N 1
ATOM 635 C CA . VAL A 1 80 ? 4.146 6.041 -0.398 1.00 97.44 80 VAL A CA 1
ATOM 636 C C . VAL A 1 80 ? 3.963 5.986 -1.914 1.00 97.44 80 VAL A C 1
ATOM 638 O O . VAL A 1 80 ? 2.861 6.233 -2.408 1.00 97.44 80 VAL A O 1
ATOM 641 N N . ILE A 1 81 ? 5.014 5.670 -2.676 1.00 98.00 81 ILE A N 1
ATOM 642 C CA . ILE A 1 81 ? 4.941 5.646 -4.142 1.00 98.00 81 ILE A CA 1
ATOM 643 C C . ILE A 1 81 ? 4.000 4.544 -4.636 1.00 98.00 81 ILE A C 1
ATOM 645 O O . ILE A 1 81 ? 3.147 4.813 -5.485 1.00 98.00 81 ILE A O 1
ATOM 649 N N . ILE A 1 82 ? 4.106 3.333 -4.088 1.00 97.69 82 ILE A N 1
ATOM 650 C CA . ILE A 1 82 ? 3.219 2.223 -4.441 1.00 97.69 82 ILE A CA 1
ATOM 651 C C . ILE A 1 82 ? 1.784 2.544 -4.017 1.00 97.69 82 ILE A C 1
ATOM 653 O O . ILE A 1 82 ? 0.869 2.395 -4.825 1.00 97.69 82 ILE A O 1
ATOM 657 N N . GLY A 1 83 ? 1.583 3.088 -2.812 1.00 97.88 83 GLY A N 1
ATOM 658 C CA . GLY A 1 83 ? 0.263 3.512 -2.348 1.00 97.88 83 GLY A CA 1
ATOM 659 C C . GLY A 1 83 ? -0.401 4.542 -3.267 1.00 97.88 83 GLY A C 1
ATOM 660 O O . GLY A 1 83 ? -1.577 4.413 -3.593 1.00 97.88 83 GLY A O 1
ATOM 661 N N . LEU A 1 84 ? 0.358 5.524 -3.767 1.00 98.12 84 LEU A N 1
ATOM 662 C CA . LEU A 1 84 ? -0.146 6.524 -4.716 1.00 98.12 84 LEU A CA 1
ATOM 663 C C . LEU A 1 84 ? -0.537 5.934 -6.077 1.00 98.12 84 LEU A C 1
ATOM 665 O O . LEU A 1 84 ? -1.371 6.536 -6.766 1.00 98.12 84 LEU A O 1
ATOM 669 N N . MET A 1 85 ? 0.087 4.826 -6.481 1.00 98.31 85 MET A N 1
ATOM 670 C CA . MET A 1 85 ? -0.146 4.163 -7.763 1.00 98.31 85 MET A CA 1
ATOM 671 C C . MET A 1 85 ? -1.335 3.202 -7.747 1.00 98.31 85 MET A C 1
ATOM 673 O O . MET A 1 85 ? -1.874 2.917 -8.818 1.00 98.31 85 MET A O 1
ATOM 677 N N . GLU A 1 86 ? -1.760 2.690 -6.594 1.00 97.88 86 GLU A N 1
ATOM 678 C CA . GLU A 1 86 ? -2.972 1.869 -6.506 1.00 97.88 86 GLU A CA 1
ATOM 679 C C . GLU A 1 86 ? -4.237 2.717 -6.605 1.00 97.88 86 GLU A C 1
ATOM 681 O O . GLU A 1 86 ? -4.236 3.900 -6.267 1.00 97.88 86 GLU A O 1
ATOM 686 N N . THR A 1 87 ? -5.332 2.138 -7.098 1.00 97.88 87 THR A N 1
ATOM 687 C CA . THR A 1 87 ? -6.635 2.813 -7.026 1.00 97.88 87 THR A CA 1
ATOM 688 C C . THR A 1 87 ? -7.012 3.034 -5.555 1.00 97.88 87 THR A C 1
ATOM 690 O O . THR A 1 87 ? -6.596 2.243 -4.708 1.00 97.88 87 THR A O 1
ATOM 693 N N . PRO A 1 88 ? -7.805 4.068 -5.210 1.00 97.44 88 PRO A N 1
ATOM 694 C CA . PRO A 1 88 ? -8.199 4.303 -3.818 1.00 97.44 88 PRO A CA 1
ATOM 695 C C . PRO A 1 88 ? -8.834 3.070 -3.155 1.00 97.44 88 PRO A C 1
ATOM 697 O O . PRO A 1 88 ? -8.448 2.698 -2.053 1.00 97.44 88 PRO A O 1
ATOM 700 N N . THR A 1 89 ? -9.724 2.377 -3.871 1.00 98.38 89 THR A N 1
ATOM 701 C CA . THR A 1 89 ? -10.378 1.150 -3.395 1.00 98.38 89 THR A CA 1
ATOM 702 C C . THR A 1 89 ? -9.380 0.022 -3.133 1.00 98.38 89 THR A C 1
ATOM 704 O O . THR A 1 89 ? -9.431 -0.609 -2.078 1.00 98.38 89 THR A O 1
ATOM 707 N N . LYS A 1 90 ? -8.443 -0.217 -4.062 1.00 98.25 90 LYS A N 1
ATOM 708 C CA . LYS A 1 90 ? -7.408 -1.245 -3.897 1.00 98.25 90 LYS A CA 1
ATOM 709 C C . LYS A 1 90 ? -6.444 -0.902 -2.771 1.00 98.25 90 LYS A C 1
ATOM 711 O O . LYS A 1 90 ? -6.063 -1.783 -2.004 1.00 98.25 90 LYS A O 1
ATOM 716 N N . TYR A 1 91 ? -6.082 0.372 -2.633 1.00 98.38 91 TYR A N 1
ATOM 717 C CA . TYR A 1 91 ? -5.270 0.838 -1.518 1.00 98.38 91 TYR A CA 1
ATOM 718 C C . TYR A 1 91 ? -5.950 0.537 -0.178 1.00 98.38 91 TYR A C 1
ATOM 720 O O . TYR A 1 91 ? -5.331 -0.104 0.667 1.00 98.38 91 TYR A O 1
ATOM 728 N N . ASP A 1 92 ? -7.224 0.903 -0.012 1.00 98.50 92 ASP A N 1
ATOM 729 C CA . ASP A 1 92 ? -7.985 0.609 1.208 1.00 98.50 92 ASP A CA 1
ATOM 730 C C . ASP A 1 92 ? -8.057 -0.904 1.483 1.00 98.50 92 ASP A C 1
ATOM 732 O O . ASP A 1 92 ? -7.805 -1.335 2.608 1.00 98.50 92 ASP A O 1
ATOM 736 N N . ALA A 1 93 ? -8.319 -1.730 0.462 1.00 98.50 93 ALA A N 1
ATOM 737 C CA . ALA A 1 93 ? -8.337 -3.187 0.607 1.00 98.50 93 ALA A CA 1
ATOM 738 C C . ALA A 1 93 ? -6.982 -3.743 1.088 1.00 98.50 93 ALA A C 1
ATOM 740 O O . ALA A 1 93 ? -6.937 -4.559 2.012 1.00 98.50 93 ALA A O 1
ATOM 741 N N . ILE A 1 94 ? -5.869 -3.265 0.518 1.00 97.44 94 ILE A N 1
ATOM 742 C CA . ILE A 1 94 ? -4.513 -3.636 0.943 1.00 97.44 94 ILE A CA 1
ATOM 743 C C . ILE A 1 94 ? -4.237 -3.179 2.379 1.00 97.44 94 ILE A C 1
ATOM 745 O O . ILE A 1 94 ? -3.663 -3.950 3.145 1.00 97.44 94 ILE A O 1
ATOM 749 N N . GLN A 1 95 ? -4.632 -1.962 2.766 1.00 98.00 95 GLN A N 1
ATOM 750 C CA . GLN A 1 95 ? -4.422 -1.463 4.130 1.00 98.00 95 GLN A CA 1
ATOM 751 C C . GLN A 1 95 ? -5.223 -2.263 5.160 1.00 98.00 95 GLN A C 1
ATOM 753 O O . GLN A 1 95 ? -4.671 -2.644 6.190 1.00 98.00 95 GLN A O 1
ATOM 758 N N . LEU A 1 96 ? -6.483 -2.594 4.865 1.00 98.31 96 LEU A N 1
ATOM 759 C CA . LEU A 1 96 ? -7.301 -3.463 5.715 1.00 98.31 96 LEU A CA 1
ATOM 760 C C . LEU A 1 96 ? -6.680 -4.855 5.853 1.00 98.31 9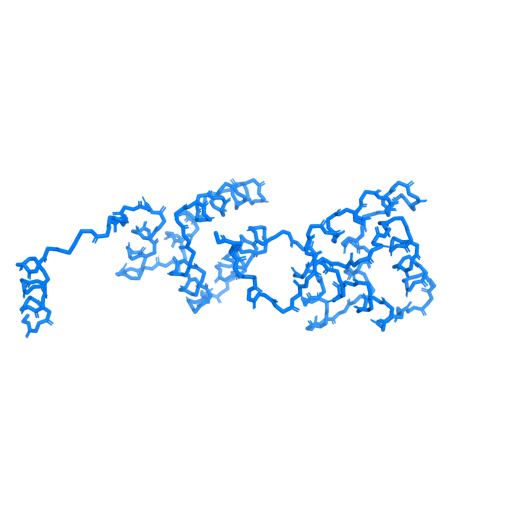6 LEU A C 1
ATOM 762 O O . LEU A 1 96 ? -6.652 -5.416 6.945 1.00 98.31 96 LEU A O 1
ATOM 766 N N . GLN A 1 97 ? -6.140 -5.409 4.765 1.00 97.69 97 GLN A N 1
ATOM 767 C CA . GLN A 1 97 ? -5.466 -6.702 4.817 1.00 97.69 97 GLN A CA 1
ATOM 768 C C . GLN A 1 97 ? -4.186 -6.635 5.644 1.00 97.69 97 GLN A C 1
ATOM 770 O O . GLN A 1 97 ? -3.994 -7.485 6.507 1.00 97.69 97 GLN A O 1
ATOM 775 N N . LYS A 1 98 ? -3.347 -5.611 5.441 1.00 95.94 98 LYS A N 1
ATOM 776 C CA . LYS A 1 98 ? -2.134 -5.387 6.241 1.00 95.94 98 LYS A CA 1
ATOM 777 C C . LYS A 1 98 ? -2.468 -5.226 7.727 1.00 95.94 98 LYS A C 1
ATOM 779 O O . LYS A 1 98 ? -1.760 -5.786 8.553 1.00 95.94 98 LYS A O 1
ATOM 784 N N . ALA A 1 99 ? -3.555 -4.527 8.058 1.00 97.00 99 ALA A N 1
ATOM 785 C CA . ALA A 1 99 ? -3.993 -4.298 9.434 1.00 97.00 99 ALA A CA 1
ATOM 786 C C . ALA A 1 99 ? -4.423 -5.576 10.174 1.00 97.00 99 ALA A C 1
ATOM 788 O O . ALA A 1 99 ? -4.370 -5.591 11.398 1.00 97.00 99 ALA A O 1
ATOM 789 N N . MET A 1 100 ? -4.833 -6.624 9.455 1.00 97.06 100 MET A N 1
ATOM 790 C CA . MET A 1 100 ? -5.226 -7.928 10.019 1.00 97.06 100 MET A CA 1
ATOM 791 C C . MET A 1 100 ? -4.195 -9.028 9.719 1.00 97.06 100 MET A C 1
ATOM 793 O O . MET A 1 100 ? -4.336 -10.180 10.103 1.00 97.06 100 MET A O 1
ATOM 797 N N . LYS A 1 101 ? -3.132 -8.728 8.970 1.00 92.44 101 LYS A N 1
ATOM 798 C CA . LYS A 1 101 ? -2.131 -9.731 8.615 1.00 92.44 101 LYS A CA 1
ATOM 799 C C . LYS A 1 101 ? -0.995 -9.715 9.629 1.00 92.44 101 LYS A C 1
ATOM 801 O O . LYS A 1 101 ? -0.089 -8.893 9.528 1.00 92.44 101 LYS A O 1
ATOM 806 N N . GLY A 1 102 ? -0.941 -10.730 10.487 1.00 87.31 102 GLY A N 1
ATOM 807 C CA . GLY A 1 102 ? 0.241 -11.023 11.298 1.00 87.31 102 GLY A CA 1
ATOM 808 C C . GLY A 1 102 ? -0.087 -11.275 12.761 1.00 87.31 102 GLY A C 1
ATOM 809 O O . GLY A 1 102 ? -1.142 -11.803 13.087 1.00 87.31 102 GLY A O 1
ATOM 810 N N . LEU A 1 103 ? 0.870 -10.964 13.637 1.00 82.31 103 LEU A N 1
ATOM 811 C CA . LEU A 1 103 ? 0.657 -11.041 15.078 1.00 82.31 103 LEU A CA 1
ATOM 812 C C . LEU A 1 103 ? 0.028 -9.737 15.560 1.00 82.31 103 LEU A C 1
ATOM 814 O O . LEU A 1 103 ? 0.698 -8.705 15.600 1.00 82.31 103 LEU A O 1
ATOM 818 N N . GLY A 1 104 ? -1.235 -9.830 15.963 1.00 87.12 104 GLY A N 1
ATOM 819 C CA . GLY A 1 104 ? -2.033 -8.692 16.396 1.00 87.12 104 GLY A CA 1
ATOM 820 C C . GLY A 1 104 ? -2.721 -7.985 15.232 1.00 87.12 104 GLY A C 1
ATOM 821 O O . GLY A 1 104 ? -2.486 -8.286 14.063 1.00 87.12 104 GLY A O 1
ATOM 822 N N . THR A 1 105 ? -3.556 -7.021 15.592 1.00 90.62 105 THR A N 1
ATOM 823 C CA . THR A 1 105 ? -4.399 -6.263 14.673 1.00 90.62 105 THR A CA 1
ATOM 824 C C . THR A 1 105 ? -4.038 -4.785 14.794 1.00 90.62 105 THR A C 1
ATOM 826 O O . THR A 1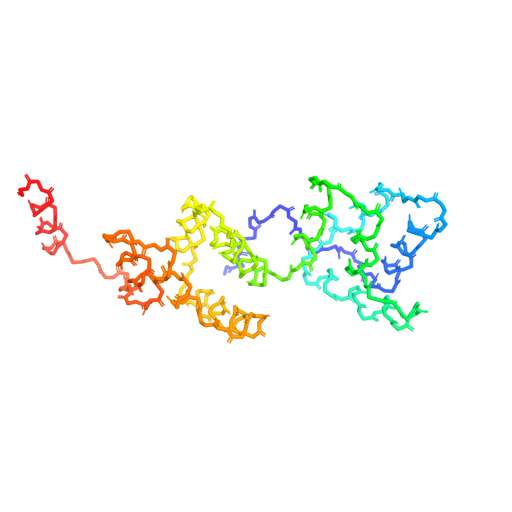 105 ? -3.699 -4.313 15.873 1.00 90.62 105 THR A O 1
ATOM 829 N N . THR A 1 106 ? -4.085 -4.032 13.697 1.00 93.94 106 THR A N 1
ATOM 830 C CA . THR A 1 106 ? -3.942 -2.568 13.723 1.00 93.94 106 THR A CA 1
ATOM 831 C C . THR A 1 106 ? -5.330 -1.936 13.720 1.00 93.94 106 THR A C 1
ATOM 833 O O . THR A 1 106 ? -5.844 -1.523 12.677 1.00 93.94 106 THR A O 1
ATOM 836 N N . GLU A 1 107 ? -5.969 -1.869 14.889 1.00 94.38 107 GLU A N 1
ATOM 837 C CA . GLU A 1 107 ? -7.367 -1.439 15.024 1.00 94.38 107 GLU A CA 1
ATOM 838 C C . GLU A 1 107 ? -7.588 -0.009 14.525 1.00 94.38 107 GLU A C 1
ATOM 840 O O . GLU A 1 107 ? -8.635 0.284 13.953 1.00 94.38 107 GLU A O 1
ATOM 845 N N . ILE A 1 108 ? -6.592 0.871 14.677 1.00 96.69 108 ILE A N 1
ATOM 846 C CA . ILE A 1 108 ? -6.664 2.267 14.216 1.00 96.69 108 ILE A CA 1
ATOM 847 C C . ILE A 1 108 ? -6.923 2.332 12.705 1.00 96.69 108 ILE A C 1
ATOM 849 O O . ILE A 1 108 ? -7.772 3.106 12.272 1.00 96.69 108 ILE A O 1
ATOM 853 N N . THR A 1 109 ? -6.254 1.496 11.907 1.00 97.06 109 THR A N 1
ATOM 854 C CA . THR A 1 109 ? -6.453 1.444 10.449 1.00 97.06 109 THR A CA 1
ATOM 855 C C . THR A 1 109 ? -7.837 0.909 10.093 1.00 97.06 109 THR A C 1
ATOM 857 O O . THR A 1 109 ? -8.487 1.446 9.196 1.00 97.06 109 THR A O 1
ATOM 860 N N . LEU A 1 110 ? -8.315 -0.114 10.814 1.00 97.44 110 LEU A N 1
ATOM 861 C CA . LEU A 1 110 ? -9.670 -0.638 10.628 1.00 97.44 110 LEU A CA 1
ATOM 862 C C . LEU A 1 110 ? -10.717 0.442 10.914 1.00 97.44 110 LEU A C 1
ATOM 864 O O . LEU A 1 110 ? -11.620 0.646 10.108 1.00 97.44 110 LEU A O 1
ATOM 868 N N . ILE A 1 111 ? -10.577 1.159 12.032 1.00 96.75 111 ILE A N 1
ATOM 869 C CA . ILE A 1 111 ? -11.485 2.239 12.428 1.00 96.75 111 ILE A CA 1
ATOM 870 C C . ILE A 1 111 ? -11.455 3.367 11.398 1.00 96.75 111 ILE A C 1
ATOM 872 O O . ILE A 1 111 ? -12.515 3.799 10.951 1.00 96.75 111 ILE A O 1
ATOM 876 N N . ASP A 1 112 ? -10.269 3.837 11.009 1.00 97.31 112 ASP A N 1
ATOM 877 C CA . ASP A 1 112 ? -10.127 4.985 10.112 1.00 97.31 112 ASP A CA 1
ATOM 878 C C . ASP A 1 112 ? -10.800 4.724 8.759 1.00 97.31 112 ASP A C 1
ATOM 880 O O . ASP A 1 112 ? -11.627 5.515 8.303 1.00 97.31 112 ASP A O 1
ATOM 884 N N . ILE A 1 113 ? -10.549 3.561 8.152 1.00 97.62 113 ILE A N 1
ATOM 885 C CA . ILE A 1 113 ? -11.157 3.201 6.867 1.00 97.62 113 ILE A CA 1
ATOM 886 C C . ILE A 1 113 ? -12.655 2.908 7.042 1.00 97.62 113 ILE A C 1
ATOM 888 O O . ILE A 1 113 ? -13.488 3.531 6.383 1.00 97.62 113 ILE A O 1
ATOM 892 N N . LEU A 1 114 ? -13.039 2.001 7.945 1.00 96.56 114 LEU A N 1
ATOM 893 C CA . LEU A 1 1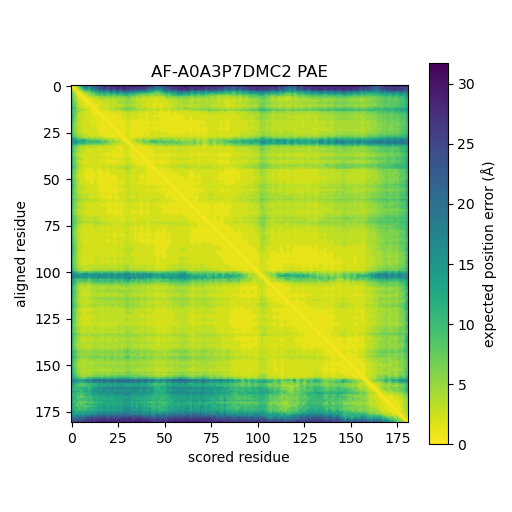14 ? -14.424 1.514 8.014 1.00 96.56 114 LEU A CA 1
ATOM 894 C C . LEU A 1 114 ? -15.418 2.557 8.546 1.00 96.56 114 LEU A C 1
ATOM 896 O O . LEU A 1 114 ? -16.602 2.492 8.215 1.00 96.56 114 LEU A O 1
ATOM 900 N N . CYS A 1 115 ? -14.965 3.537 9.333 1.00 95.19 115 CYS A N 1
ATOM 901 C CA . CYS A 1 115 ? -15.835 4.597 9.847 1.00 95.19 115 CYS A CA 1
ATOM 902 C C . CYS A 1 115 ? -15.955 5.813 8.914 1.00 95.19 115 CYS A C 1
ATOM 904 O O . CYS A 1 115 ? -16.931 6.560 9.045 1.00 95.19 115 CYS A O 1
ATOM 906 N N . SER A 1 116 ? -14.996 6.041 8.008 1.00 95.44 116 SER A N 1
ATOM 907 C CA . SER A 1 116 ? -14.947 7.256 7.175 1.00 95.44 116 SER A CA 1
ATOM 908 C C . SER A 1 116 ? -15.486 7.078 5.754 1.00 95.44 116 SER A C 1
ATOM 910 O O . SER A 1 116 ? -15.865 8.069 5.128 1.00 95.44 116 SER A O 1
ATOM 912 N N . ARG A 1 117 ? -15.553 5.844 5.242 1.00 95.25 117 ARG A N 1
ATOM 913 C CA . ARG A 1 117 ? -16.066 5.551 3.896 1.00 95.25 117 ARG A CA 1
ATOM 914 C C . ARG A 1 117 ? -17.594 5.549 3.837 1.00 95.25 117 ARG A C 1
ATOM 916 O O . ARG A 1 117 ? -18.291 5.273 4.818 1.00 95.25 117 ARG A O 1
ATOM 923 N N . ASN A 1 118 ? -18.133 5.894 2.672 1.00 92.69 118 ASN A N 1
ATOM 924 C CA . ASN A 1 118 ? -19.564 5.800 2.396 1.00 92.69 118 ASN A CA 1
ATOM 925 C C . ASN A 1 118 ? -19.974 4.370 1.983 1.00 92.69 118 ASN A C 1
ATOM 927 O O . ASN A 1 118 ? -19.131 3.492 1.816 1.00 92.69 118 ASN A O 1
ATOM 931 N N . ASP A 1 119 ? -21.279 4.125 1.840 1.00 92.94 119 ASP A N 1
ATOM 932 C CA . ASP A 1 119 ? -21.798 2.770 1.603 1.00 92.94 119 ASP A CA 1
ATOM 933 C C . ASP A 1 119 ? -21.320 2.187 0.255 1.00 92.94 119 ASP A C 1
ATOM 935 O O . ASP A 1 119 ? -21.005 0.996 0.173 1.00 92.94 119 ASP A O 1
ATOM 939 N N . ASP A 1 120 ? -21.208 3.023 -0.784 1.00 93.81 120 ASP A N 1
ATOM 940 C CA . ASP A 1 120 ? -20.720 2.619 -2.109 1.00 93.81 120 ASP A CA 1
ATOM 941 C C . ASP A 1 120 ? -19.223 2.291 -2.071 1.00 93.81 120 ASP A C 1
ATOM 943 O O . ASP A 1 120 ? -18.798 1.266 -2.605 1.00 93.81 120 ASP A O 1
ATOM 947 N N . GLU A 1 121 ? -18.430 3.113 -1.380 1.00 96.50 121 GLU A N 1
ATOM 948 C CA . GLU A 1 121 ? -17.002 2.874 -1.151 1.00 96.50 121 GLU A CA 1
ATOM 949 C C . GLU A 1 121 ? -16.773 1.576 -0.369 1.00 96.50 121 GLU A C 1
ATOM 951 O O . GLU A 1 121 ? -15.964 0.752 -0.786 1.00 96.50 121 GLU A O 1
ATOM 956 N N . LEU A 1 122 ? -17.523 1.333 0.713 1.00 97.31 122 LEU A N 1
ATOM 957 C CA . LEU A 1 122 ? -17.418 0.096 1.498 1.00 97.31 122 LEU A CA 1
ATOM 958 C C . LEU A 1 122 ? -17.799 -1.142 0.678 1.00 97.31 122 LEU A C 1
ATOM 960 O O . LEU A 1 122 ? -17.153 -2.185 0.786 1.00 97.31 122 LEU A O 1
ATOM 964 N N . ASN A 1 123 ? -18.825 -1.049 -0.171 1.00 96.69 123 ASN A N 1
ATOM 965 C CA . ASN A 1 123 ? -19.179 -2.136 -1.084 1.00 96.69 123 ASN A CA 1
ATOM 966 C C . ASN A 1 123 ? -18.085 -2.386 -2.131 1.00 96.69 123 ASN A C 1
ATOM 968 O O . ASN A 1 123 ? -17.753 -3.542 -2.396 1.00 96.69 123 ASN A O 1
ATOM 972 N N . ALA A 1 124 ? -17.498 -1.325 -2.689 1.00 97.88 124 ALA A N 1
ATOM 973 C CA . ALA A 1 124 ? -16.382 -1.439 -3.621 1.00 97.88 124 ALA A CA 1
ATOM 974 C C . ALA A 1 124 ? -15.156 -2.082 -2.954 1.00 97.88 124 ALA A C 1
ATOM 976 O O . ALA A 1 124 ? -14.568 -2.995 -3.528 1.00 97.88 124 ALA A O 1
ATOM 977 N N . ILE A 1 125 ? -14.823 -1.675 -1.724 1.00 98.44 125 ILE A N 1
ATOM 978 C CA . ILE A 1 125 ? -13.720 -2.245 -0.939 1.00 98.44 125 ILE A CA 1
ATOM 979 C C . ILE A 1 125 ? -13.948 -3.737 -0.689 1.00 98.44 125 ILE A C 1
ATOM 981 O O . ILE A 1 125 ? -13.027 -4.520 -0.890 1.00 98.44 125 ILE A O 1
ATOM 985 N N . LYS A 1 126 ? -15.158 -4.162 -0.299 1.00 98.19 126 LYS A N 1
ATOM 986 C CA . LYS A 1 126 ? -15.469 -5.589 -0.083 1.00 98.19 126 LYS A CA 1
ATOM 987 C C . LYS A 1 126 ? -15.253 -6.436 -1.337 1.00 98.19 126 LYS A C 1
ATOM 989 O O . LYS A 1 126 ? -14.711 -7.537 -1.238 1.00 98.19 126 LYS A O 1
ATOM 994 N N . ASN A 1 127 ? -15.675 -5.932 -2.497 1.00 98.25 127 ASN A N 1
ATOM 995 C CA . ASN A 1 127 ? -15.489 -6.627 -3.771 1.00 98.25 127 ASN A CA 1
ATOM 996 C C . ASN A 1 127 ? -14.003 -6.709 -4.141 1.00 98.25 127 ASN A C 1
ATOM 998 O O . ASN A 1 127 ? -13.502 -7.804 -4.371 1.00 98.25 127 ASN A O 1
ATOM 1002 N N . GLU A 1 128 ? -13.286 -5.585 -4.089 1.00 98.56 128 GLU A N 1
ATOM 1003 C CA . GLU A 1 128 ? -11.847 -5.524 -4.376 1.00 98.56 128 GLU A CA 1
ATOM 1004 C C . GLU A 1 128 ? -11.035 -6.420 -3.426 1.00 98.56 128 GLU A C 1
ATOM 1006 O O . GLU A 1 128 ? -10.154 -7.154 -3.860 1.00 98.56 128 GLU A O 1
ATOM 1011 N N . TYR A 1 129 ? -11.366 -6.428 -2.131 1.00 98.62 129 TYR A N 1
ATOM 1012 C CA . TYR A 1 129 ? -10.725 -7.290 -1.135 1.00 98.62 129 TYR A CA 1
ATOM 1013 C C . TYR A 1 129 ? -10.896 -8.772 -1.480 1.00 98.62 129 TYR A C 1
ATOM 1015 O O . TYR A 1 129 ? -9.950 -9.558 -1.395 1.00 98.62 129 TYR A O 1
ATOM 1023 N N . LYS A 1 130 ? -12.108 -9.159 -1.891 1.00 98.50 130 LYS A N 1
ATOM 1024 C CA . LYS A 1 130 ? -12.403 -10.531 -2.300 1.00 98.50 130 LYS A CA 1
ATOM 1025 C C . LYS A 1 130 ? -11.653 -10.913 -3.574 1.00 98.50 130 LYS A C 1
ATOM 1027 O O . LYS A 1 130 ? -11.126 -12.023 -3.630 1.00 98.50 130 LYS A O 1
ATOM 1032 N N . ASP A 1 131 ? -11.600 -10.019 -4.553 1.00 98.25 131 ASP A N 1
ATOM 1033 C CA . ASP A 1 131 ? -10.916 -10.256 -5.825 1.00 98.25 131 ASP A CA 1
ATOM 1034 C C . ASP A 1 131 ? -9.392 -10.361 -5.636 1.00 98.25 131 ASP A C 1
ATOM 1036 O O . ASP A 1 131 ? -8.764 -11.250 -6.211 1.00 98.25 131 ASP A O 1
ATOM 1040 N N . GLU A 1 132 ? -8.801 -9.526 -4.775 1.00 97.56 132 GLU A N 1
ATOM 1041 C CA . GLU A 1 132 ? -7.354 -9.504 -4.520 1.00 97.56 132 GLU A CA 1
ATOM 1042 C C . GLU A 1 132 ? -6.885 -10.659 -3.613 1.00 97.56 132 GLU A C 1
ATOM 1044 O O . GLU A 1 132 ? -5.807 -11.219 -3.827 1.00 97.56 132 GLU A O 1
ATOM 1049 N N . PHE A 1 133 ? -7.666 -11.031 -2.588 1.00 97.50 133 PHE A N 1
ATOM 1050 C CA . PHE A 1 133 ? -7.227 -11.970 -1.540 1.00 97.50 133 PHE A CA 1
ATOM 1051 C C . PHE A 1 133 ? -7.979 -13.305 -1.505 1.00 97.50 133 PHE A C 1
ATOM 1053 O O . PHE A 1 133 ? -7.620 -14.183 -0.716 1.00 97.50 133 PHE A O 1
ATOM 1060 N N . GLY A 1 134 ? -9.018 -13.483 -2.324 1.00 97.75 134 GLY A N 1
ATOM 1061 C CA . GLY A 1 134 ? -9.774 -14.736 -2.434 1.00 97.75 134 GLY A CA 1
ATOM 1062 C C . GLY A 1 134 ? -10.669 -15.067 -1.233 1.00 97.75 134 GLY A C 1
ATOM 1063 O O . GLY A 1 134 ? -11.184 -16.182 -1.139 1.00 97.75 134 GLY A O 1
ATOM 1064 N N . ARG A 1 135 ? -10.874 -14.122 -0.310 1.00 96.94 135 ARG A N 1
ATOM 1065 C CA . ARG A 1 135 ? -11.717 -14.257 0.890 1.00 96.94 135 ARG A CA 1
ATOM 1066 C C . ARG A 1 135 ? -12.413 -12.943 1.207 1.00 96.94 135 ARG A C 1
ATOM 1068 O O . ARG A 1 135 ? -11.979 -11.885 0.774 1.00 96.94 135 ARG A O 1
ATOM 1075 N N . THR A 1 136 ? -13.527 -13.010 1.921 1.00 98.06 136 THR A N 1
ATOM 1076 C CA . THR A 1 136 ? -14.328 -11.822 2.246 1.00 98.06 136 THR A CA 1
ATOM 1077 C C . THR A 1 136 ? -13.700 -11.033 3.388 1.00 98.06 136 THR A C 1
ATOM 1079 O O . THR A 1 136 ? -13.284 -11.644 4.375 1.00 98.06 136 THR A O 1
ATOM 1082 N N . LEU A 1 137 ? -13.742 -9.703 3.305 1.00 98.19 137 LEU A N 1
ATOM 1083 C CA . LEU A 1 137 ? -13.297 -8.801 4.370 1.00 98.19 137 LEU A CA 1
ATOM 1084 C C . LEU A 1 137 ? -13.970 -9.123 5.717 1.00 98.19 137 LEU A C 1
ATOM 1086 O O . LEU A 1 137 ? -13.309 -9.142 6.750 1.00 98.19 137 LEU A O 1
ATOM 1090 N N . GLU A 1 138 ? -15.263 -9.451 5.708 1.00 97.81 138 GLU A N 1
ATOM 1091 C CA . GLU A 1 138 ? -16.019 -9.839 6.901 1.00 97.81 138 GLU A CA 1
ATOM 1092 C C . GLU A 1 138 ? -15.435 -11.077 7.594 1.00 97.81 138 GLU A C 1
ATOM 1094 O O . GLU A 1 138 ? -15.386 -11.130 8.820 1.00 97.81 138 GLU A O 1
ATOM 1099 N N . SER A 1 139 ? -14.978 -12.066 6.819 1.00 97.44 139 SER A N 1
ATOM 1100 C CA . SER A 1 139 ? -14.387 -13.294 7.368 1.00 97.44 139 SER A CA 1
ATOM 1101 C C . SER A 1 139 ? -13.062 -13.007 8.061 1.00 97.44 139 SER A C 1
ATOM 1103 O O . SER A 1 139 ? -12.803 -13.582 9.115 1.00 97.44 139 SER A O 1
ATOM 1105 N N . ASP A 1 140 ? -12.238 -12.131 7.487 1.00 97.38 140 ASP A N 1
ATOM 1106 C CA . ASP A 1 140 ? -10.964 -11.756 8.098 1.00 97.38 140 ASP A CA 1
ATOM 1107 C C . ASP A 1 140 ? -11.196 -10.895 9.350 1.00 97.38 140 ASP A C 1
ATOM 1109 O O . ASP A 1 140 ? -10.592 -11.167 10.381 1.00 97.38 140 ASP A O 1
ATOM 1113 N N . ILE A 1 141 ? -12.176 -9.981 9.346 1.00 97.31 141 ILE A N 1
ATOM 1114 C CA . ILE A 1 141 ? -12.564 -9.227 10.554 1.00 97.31 141 ILE A CA 1
ATOM 1115 C C . ILE A 1 141 ? -13.034 -10.155 11.678 1.00 97.31 141 ILE A C 1
ATOM 1117 O O . ILE A 1 141 ? -12.650 -9.960 12.829 1.00 97.31 141 ILE A O 1
ATOM 1121 N N . VAL A 1 142 ? -13.853 -11.167 11.372 1.00 96.94 142 VAL A N 1
ATOM 1122 C CA . VAL A 1 142 ? -14.294 -12.160 12.369 1.00 96.94 142 VAL A CA 1
ATOM 1123 C C . VAL A 1 142 ? -13.116 -12.962 12.927 1.00 96.94 142 VAL A C 1
ATOM 1125 O O . VAL A 1 142 ? -13.154 -13.344 14.094 1.00 96.94 142 VAL A O 1
ATOM 1128 N N . GLY A 1 143 ? -12.097 -13.227 12.106 1.00 95.75 143 GLY A N 1
ATOM 1129 C CA . GLY A 1 143 ? -10.898 -13.960 12.507 1.00 95.75 143 GLY A CA 1
ATOM 1130 C C . GLY A 1 143 ? -9.929 -13.146 13.365 1.00 95.75 143 GLY A C 1
ATOM 1131 O O . GLY A 1 143 ? -9.309 -13.717 14.260 1.00 95.75 143 GLY A O 1
ATOM 1132 N N . ASP A 1 144 ? -9.822 -11.838 13.115 1.00 95.44 144 ASP A N 1
ATOM 1133 C CA . ASP A 1 144 ? -8.836 -10.959 13.762 1.00 95.44 144 ASP A CA 1
ATOM 1134 C C . ASP A 1 144 ? -9.380 -10.144 14.939 1.00 95.44 144 ASP A C 1
ATOM 1136 O O . ASP A 1 144 ? -8.620 -9.681 15.783 1.00 95.44 144 ASP A O 1
ATOM 1140 N N . THR A 1 145 ? -10.697 -9.952 15.031 1.00 95.50 145 THR A N 1
ATOM 1141 C CA . THR A 1 145 ? -11.302 -9.083 16.052 1.00 95.50 145 THR A CA 1
ATOM 1142 C C . THR A 1 145 ? -12.295 -9.831 16.938 1.00 95.50 145 THR A C 1
ATOM 1144 O O . THR A 1 145 ? -12.795 -10.905 16.604 1.00 95.50 145 THR A O 1
ATOM 1147 N N . SER A 1 146 ? -12.606 -9.272 18.110 1.00 95.50 146 SER A N 1
ATOM 1148 C CA . SER A 1 146 ? -13.511 -9.901 19.079 1.00 95.50 146 SER A CA 1
ATOM 1149 C C . SER A 1 146 ? -14.414 -8.892 19.793 1.00 95.50 146 SER A C 1
ATOM 1151 O O . SER A 1 146 ? -14.261 -7.679 19.638 1.00 95.50 146 SER A O 1
ATOM 1153 N N . GLY A 1 147 ? -15.386 -9.411 20.552 1.00 96.88 147 GLY A N 1
ATOM 1154 C CA . GLY A 1 147 ? -16.301 -8.614 21.372 1.00 96.88 147 GLY A CA 1
ATOM 1155 C C . GLY A 1 147 ? -17.075 -7.553 20.587 1.00 96.88 147 GLY A C 1
ATOM 1156 O O . GLY A 1 147 ? -17.342 -7.709 19.394 1.00 96.88 147 GLY A O 1
ATOM 1157 N N . ASP A 1 148 ? -17.402 -6.458 21.269 1.00 96.12 148 ASP A N 1
ATOM 1158 C CA . ASP A 1 148 ? -18.176 -5.346 20.707 1.00 96.12 148 ASP A CA 1
ATOM 1159 C C . ASP A 1 148 ? -17.463 -4.658 19.539 1.00 96.12 148 ASP A C 1
ATOM 1161 O O . ASP A 1 148 ? -18.116 -4.144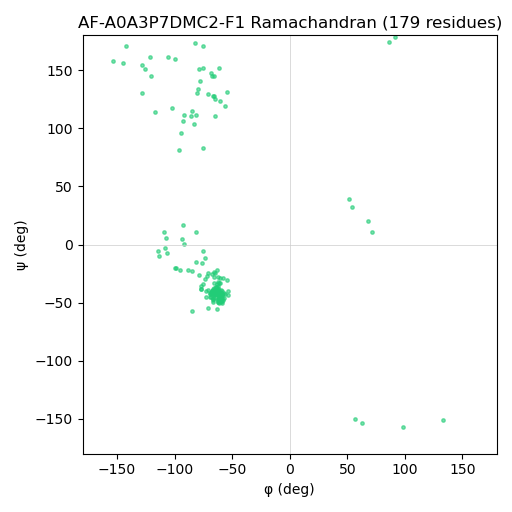 18.633 1.00 96.12 148 ASP A O 1
ATOM 1165 N N . PHE A 1 149 ? -16.125 -4.684 19.520 1.00 96.19 149 PHE A N 1
ATOM 1166 C CA . PHE A 1 149 ? -15.347 -4.113 18.424 1.00 96.19 149 PHE A CA 1
ATOM 1167 C C . PHE A 1 149 ? -15.638 -4.836 17.105 1.00 96.19 149 PHE A C 1
ATOM 1169 O O . PHE A 1 149 ? -16.002 -4.195 16.121 1.00 96.19 149 PHE A O 1
ATOM 1176 N N . LYS A 1 150 ? -15.586 -6.173 17.102 1.00 96.94 150 LYS A N 1
ATOM 1177 C CA . LYS A 1 150 ? -15.948 -6.993 15.936 1.00 96.94 150 LYS A CA 1
ATOM 1178 C C . LYS A 1 150 ? -17.385 -6.726 15.484 1.00 96.94 150 LYS A C 1
ATOM 1180 O O . LYS A 1 150 ? -17.627 -6.519 14.297 1.00 96.94 150 LYS A O 1
ATOM 1185 N N . GLU A 1 151 ? -18.338 -6.713 16.418 1.00 96.31 151 GLU A N 1
ATOM 1186 C CA . GLU A 1 151 ? -19.752 -6.472 16.093 1.00 96.31 151 GLU A CA 1
ATOM 1187 C C . GLU A 1 151 ? -19.968 -5.077 15.482 1.00 96.31 151 GLU A C 1
ATOM 1189 O O . GLU A 1 151 ? -20.707 -4.938 14.505 1.00 96.31 151 GLU A O 1
ATOM 1194 N N . LEU A 1 152 ? -19.264 -4.054 15.980 1.00 94.69 152 LEU A N 1
ATOM 1195 C CA . LEU A 1 152 ? -19.287 -2.706 15.411 1.00 94.69 152 LEU A CA 1
ATOM 1196 C C . LEU A 1 152 ? -18.744 -2.681 13.975 1.00 94.69 152 LEU A C 1
ATOM 1198 O O . LEU A 1 152 ? -19.392 -2.114 13.093 1.00 94.69 152 LEU A O 1
ATOM 1202 N N . LEU A 1 153 ? -17.589 -3.305 13.716 1.00 96.44 153 LEU A N 1
ATOM 1203 C CA . LEU A 1 153 ? -17.000 -3.343 12.373 1.00 96.44 153 LEU A CA 1
ATOM 1204 C C . LEU A 1 153 ? -17.911 -4.066 11.367 1.00 96.44 153 LEU A C 1
ATOM 1206 O O . LEU A 1 153 ? -18.121 -3.580 10.254 1.00 96.44 153 LEU A O 1
ATOM 1210 N N . LEU A 1 154 ? -18.518 -5.187 11.769 1.00 96.81 154 LEU A N 1
ATOM 1211 C CA . LEU A 1 154 ? -19.488 -5.902 10.935 1.00 96.81 154 LEU A CA 1
ATOM 1212 C C . LEU A 1 154 ? -20.761 -5.078 10.700 1.00 96.81 154 LEU A C 1
ATOM 1214 O O . LEU A 1 154 ? -21.319 -5.099 9.600 1.00 96.81 154 LEU A O 1
ATOM 1218 N N . ALA A 1 155 ? -21.234 -4.330 11.697 1.00 94.06 155 ALA A N 1
ATOM 1219 C CA . ALA A 1 155 ? -22.380 -3.440 11.533 1.00 94.06 155 ALA A CA 1
ATOM 1220 C C . ALA A 1 155 ? -22.100 -2.319 10.516 1.00 94.06 155 ALA A C 1
ATOM 1222 O O . ALA A 1 155 ? -22.979 -2.009 9.706 1.00 94.06 155 ALA A O 1
ATOM 1223 N N . LEU A 1 156 ? -20.883 -1.759 10.515 1.00 93.94 156 LEU A N 1
ATOM 1224 C CA . LEU A 1 156 ? -20.446 -0.769 9.524 1.00 93.94 156 LEU A CA 1
ATOM 1225 C C . LEU A 1 156 ? -20.454 -1.357 8.107 1.00 93.94 156 LEU A C 1
ATOM 1227 O O . LEU A 1 156 ? -21.067 -0.775 7.217 1.00 93.94 156 LEU A O 1
ATOM 1231 N N . LEU A 1 157 ? -19.884 -2.551 7.909 1.00 94.88 157 LEU A N 1
ATOM 1232 C CA . LEU A 1 157 ? -19.829 -3.214 6.595 1.00 94.88 157 LEU A CA 1
ATOM 1233 C C . LEU A 1 157 ? -21.191 -3.626 6.025 1.00 94.88 157 LEU A C 1
ATOM 1235 O O . LEU A 1 157 ? -21.340 -3.781 4.807 1.00 94.88 157 LEU A O 1
ATOM 1239 N N . ASN A 1 158 ? -22.192 -3.803 6.886 1.00 91.50 158 ASN A N 1
ATOM 1240 C CA . ASN A 1 158 ? -23.555 -4.127 6.477 1.00 91.50 158 ASN A CA 1
ATOM 1241 C C . ASN A 1 158 ? -24.320 -2.929 5.883 1.00 91.50 158 ASN A C 1
ATOM 1243 O O . ASN A 1 158 ? -25.437 -3.129 5.405 1.00 91.50 158 ASN A O 1
ATOM 1247 N N . ASN A 1 159 ? -23.754 -1.710 5.899 1.00 82.25 159 ASN A N 1
ATOM 1248 C CA . ASN A 1 159 ? -24.299 -0.515 5.237 1.00 82.25 159 ASN A CA 1
ATOM 1249 C C . ASN A 1 159 ? -25.777 -0.224 5.577 1.00 82.25 159 ASN A C 1
ATOM 1251 O O . ASN A 1 159 ? -26.569 0.178 4.729 1.00 82.25 159 ASN A O 1
ATOM 1255 N N . ARG A 1 160 ? -26.178 -0.435 6.839 1.00 82.06 160 ARG A N 1
ATOM 1256 C CA . ARG A 1 160 ? -27.567 -0.227 7.310 1.00 82.06 160 ARG A CA 1
ATOM 1257 C C . ARG A 1 160 ? -27.820 1.167 7.890 1.00 82.06 160 ARG A C 1
ATOM 1259 O O . ARG A 1 160 ? -28.781 1.358 8.635 1.00 82.06 160 ARG A O 1
ATOM 1266 N N . ARG A 1 161 ? -26.943 2.136 7.617 1.00 83.88 161 ARG A N 1
ATOM 1267 C CA . ARG A 1 161 ? -27.087 3.499 8.141 1.00 83.88 161 ARG A CA 1
ATOM 1268 C C . ARG A 1 161 ? -28.263 4.182 7.447 1.00 83.88 161 ARG A C 1
ATOM 1270 O O . ARG A 1 161 ? -28.321 4.224 6.225 1.00 83.88 161 ARG A O 1
ATOM 1277 N N . ASP A 1 162 ? -29.173 4.761 8.224 1.00 86.00 162 ASP A N 1
ATOM 1278 C CA . ASP A 1 162 ? -30.179 5.672 7.679 1.00 86.00 162 ASP A CA 1
ATOM 1279 C C . ASP A 1 162 ? -29.465 6.913 7.119 1.00 86.00 162 ASP A C 1
ATOM 1281 O O . ASP A 1 162 ? -28.854 7.682 7.862 1.00 86.00 162 ASP A O 1
ATOM 1285 N N . ARG A 1 163 ? -29.478 7.055 5.790 1.00 82.69 163 ARG A N 1
ATOM 1286 C CA . ARG A 1 163 ? -28.872 8.180 5.060 1.00 82.69 163 ARG A CA 1
ATOM 1287 C C . ARG A 1 163 ? -29.875 9.300 4.783 1.00 82.69 163 ARG A C 1
ATOM 1289 O O . ARG A 1 163 ? -29.541 10.252 4.079 1.00 82.69 163 ARG A O 1
ATOM 1296 N N . SER A 1 164 ? -31.105 9.191 5.285 1.00 86.56 164 SER A N 1
ATOM 1297 C CA . SER A 1 164 ? -32.085 10.252 5.112 1.00 86.56 164 SER A CA 1
ATOM 1298 C C . SER A 1 164 ? -31.666 11.503 5.886 1.00 86.56 164 SER A C 1
ATOM 1300 O O . SER A 1 164 ? -31.115 11.442 6.983 1.00 86.56 164 SER A O 1
ATOM 1302 N N . TYR A 1 165 ? -31.966 12.669 5.319 1.00 87.31 165 TYR A N 1
ATOM 1303 C CA . TYR A 1 165 ? -31.773 13.958 5.989 1.00 87.31 165 TYR A CA 1
ATOM 1304 C C . TYR A 1 165 ? -32.926 14.296 6.953 1.00 87.31 165 TYR A C 1
ATOM 1306 O O . TYR A 1 165 ? -33.039 15.426 7.428 1.00 87.31 165 TYR A O 1
ATOM 1314 N N . ASN A 1 166 ? -33.810 13.334 7.233 1.00 90.19 166 ASN A N 1
ATOM 1315 C CA . ASN A 1 166 ? -34.984 13.538 8.069 1.00 90.19 166 ASN A CA 1
ATOM 1316 C C . ASN A 1 166 ? -34.595 13.464 9.548 1.00 90.19 166 ASN A C 1
ATOM 1318 O O . ASN A 1 166 ? -34.278 12.399 10.074 1.00 90.19 166 ASN A O 1
ATOM 1322 N N . VAL A 1 167 ? -34.669 14.594 10.248 1.00 90.38 167 VAL A N 1
ATOM 1323 C CA . VAL A 1 167 ? -34.390 14.640 11.688 1.00 90.38 167 VAL A CA 1
ATOM 1324 C C . VAL A 1 167 ? -35.646 14.267 12.476 1.00 90.38 167 VAL A C 1
ATOM 1326 O O . VAL A 1 167 ? -36.630 15.004 12.489 1.00 90.38 167 VAL A O 1
ATOM 1329 N N . ASN A 1 168 ? -35.603 13.141 13.192 1.00 92.12 168 ASN A N 1
ATOM 1330 C CA . ASN A 1 168 ? -36.613 12.792 14.191 1.00 92.12 168 ASN A CA 1
ATOM 1331 C C . ASN A 1 168 ? -36.151 13.251 15.584 1.00 92.12 168 ASN A C 1
ATOM 1333 O O . ASN A 1 168 ? -35.413 12.545 16.272 1.00 92.12 168 ASN A O 1
ATOM 1337 N N . TYR A 1 169 ? -36.605 14.433 16.006 1.00 92.75 169 TYR A N 1
ATOM 1338 C CA . TYR A 1 169 ? -36.230 15.023 17.296 1.00 92.75 169 TYR A CA 1
ATOM 1339 C C . TYR A 1 169 ? -36.643 14.177 18.510 1.00 92.75 169 TYR A C 1
ATOM 1341 O O . TYR A 1 169 ? -35.923 14.166 19.508 1.00 92.75 169 TYR A O 1
ATOM 1349 N N . LEU A 1 170 ? -37.768 13.451 18.441 1.00 92.62 170 LEU A N 1
ATOM 1350 C CA . LEU A 1 170 ? -38.207 12.577 19.536 1.00 92.62 170 LEU A CA 1
ATOM 1351 C C . LEU A 1 170 ? -37.236 11.412 19.718 1.00 92.62 170 LEU A C 1
ATOM 1353 O O . LEU A 1 170 ? -36.768 11.179 20.829 1.00 92.62 170 LEU A O 1
ATOM 1357 N N . LYS A 1 171 ? -36.865 10.753 18.617 1.00 91.00 171 LYS A N 1
ATOM 1358 C CA . LYS A 1 171 ? -35.881 9.667 18.631 1.00 91.00 171 LYS A CA 1
ATOM 1359 C C . LYS A 1 171 ? -34.497 10.166 19.052 1.00 91.00 171 LYS A C 1
ATOM 1361 O O . LYS A 1 171 ? -33.818 9.495 19.817 1.00 91.00 171 LYS A O 1
ATOM 1366 N N . ALA A 1 172 ? -34.089 11.359 18.612 1.00 91.00 172 ALA A N 1
ATOM 1367 C CA . ALA A 1 172 ? -32.831 11.966 19.050 1.00 91.00 172 ALA A CA 1
ATOM 1368 C C . ALA A 1 172 ? -32.812 12.219 20.571 1.00 91.00 172 ALA A C 1
ATOM 1370 O O . ALA A 1 172 ? -31.817 11.923 21.230 1.00 91.00 172 ALA A O 1
ATOM 1371 N N . ARG A 1 173 ? -33.923 12.708 21.144 1.00 91.44 173 ARG A N 1
ATOM 1372 C CA . ARG A 1 173 ? -34.069 12.889 22.597 1.00 91.44 173 ARG A CA 1
ATOM 1373 C C . ARG A 1 173 ? -34.057 11.556 23.346 1.00 91.44 173 ARG A C 1
ATOM 1375 O O . ARG A 1 173 ? -33.417 11.469 24.386 1.00 91.44 173 ARG A O 1
ATOM 1382 N N . GLU A 1 174 ? -34.752 10.543 22.835 1.00 92.50 174 GLU A N 1
ATOM 1383 C CA . GLU A 1 174 ? -34.776 9.195 23.416 1.00 92.50 174 GLU A CA 1
ATOM 1384 C C . GLU A 1 174 ? -33.373 8.573 23.454 1.00 92.50 174 GLU A C 1
ATOM 1386 O O . GLU A 1 174 ? -32.928 8.138 24.512 1.00 92.50 174 GLU A O 1
ATOM 1391 N N . VAL A 1 175 ? -32.635 8.620 22.338 1.00 88.81 175 VAL A N 1
ATOM 1392 C CA . VAL A 1 175 ? -31.239 8.153 22.273 1.00 88.81 175 VAL A CA 1
ATOM 1393 C C . VAL A 1 175 ? -30.356 8.925 23.254 1.00 88.81 175 VAL A C 1
ATOM 1395 O O . VAL A 1 175 ? -29.546 8.316 23.945 1.00 88.81 175 VAL A O 1
ATOM 1398 N N . GLY A 1 176 ? -30.539 10.245 23.359 1.00 88.62 176 GLY A N 1
ATOM 1399 C CA . GLY A 1 176 ? -29.803 11.072 24.314 1.00 88.62 176 GLY A CA 1
ATOM 1400 C C . GLY A 1 176 ? -30.065 10.697 25.774 1.00 88.62 176 GLY A C 1
ATOM 1401 O O . GLY A 1 176 ? -29.135 10.717 26.569 1.00 88.62 176 GLY A O 1
ATOM 1402 N N . LEU A 1 177 ? -31.298 10.323 26.133 1.00 88.06 177 LEU A N 1
ATOM 1403 C CA . LEU A 1 177 ? -31.633 9.873 27.490 1.00 88.06 177 LEU A CA 1
ATOM 1404 C C . LEU A 1 177 ? -31.076 8.476 27.788 1.00 88.06 177 LEU A C 1
ATOM 1406 O O . LEU A 1 177 ? -30.564 8.256 28.880 1.00 88.06 177 LEU A O 1
ATOM 1410 N N . ASN A 1 178 ? -31.127 7.565 26.816 1.00 85.56 178 ASN A N 1
ATOM 1411 C CA . ASN A 1 178 ? -30.642 6.192 26.977 1.00 85.56 178 ASN A CA 1
ATOM 1412 C C . ASN A 1 178 ? -29.108 6.080 26.998 1.00 85.56 178 ASN A C 1
ATOM 1414 O O . ASN A 1 178 ? -28.593 5.020 27.318 1.00 85.56 178 ASN A O 1
ATOM 1418 N N . PHE A 1 179 ? -28.367 7.138 26.650 1.00 73.94 179 PHE A N 1
ATOM 1419 C CA . PHE A 1 179 ? -26.898 7.125 26.680 1.00 73.94 179 PHE A CA 1
ATOM 1420 C C . PHE A 1 179 ? -26.308 7.365 28.084 1.00 73.94 179 PHE A C 1
ATOM 1422 O O . PHE A 1 179 ? -25.118 7.142 28.289 1.00 73.94 179 PHE A O 1
ATOM 1429 N N . PHE A 1 180 ? -27.113 7.855 29.037 1.00 61.28 180 PHE A N 1
ATOM 1430 C CA . PHE A 1 180 ? -26.665 8.237 30.387 1.00 61.28 180 PHE A CA 1
ATOM 1431 C C . PHE A 1 180 ? -27.102 7.269 31.504 1.00 61.28 180 PHE A C 1
ATOM 1433 O O . PHE A 1 180 ? -26.846 7.560 32.674 1.00 61.28 180 PHE A O 1
ATOM 1440 N N . PHE A 1 181 ? -27.732 6.140 31.168 1.00 45.19 181 PHE A N 1
ATOM 1441 C CA . PHE A 1 181 ? -28.175 5.102 32.107 1.00 45.19 181 PHE A CA 1
ATOM 1442 C C . PHE A 1 181 ? -27.801 3.717 31.585 1.00 45.19 181 PHE A C 1
ATOM 1444 O O . PHE A 1 181 ? -27.547 2.837 32.437 1.00 45.19 181 PHE A O 1
#

Mean predicted aligned error: 5.27 Å

Organism: Wuchereria bancrofti (NCBI:txid6293)

InterPro domains:
  IPR001464 Annexin [PR00196] (29-51)
  IPR001464 Annexin [PR00196] (69-85)
  IPR001464 Annexin [PR00196] (96-117)
  IPR002391 Annexin A4 [PR00200] (40-49)
  IPR002391 Annexin A4 [PR00200] (51-61)
  IPR002391 Annexin A4 [PR00200] (79-94)
  IPR002391 Annexin A4 [PR00200] (121-135)
  IPR018252 Annexin repeat, conserved site [PS00223] (104-156)
  IPR018502 Annexin repeat [PF00191] (21-84)
  IPR018502 Annexin repeat [PF00191] (91-156)
  IPR018502 Annexin repeat [PS51897] (15-86)
  IPR018502 Annexin repeat [PS51897] (87-158)
  IPR018502 Annexin repeat [SM00335] (32-84)
  IPR018502 Annexin repeat [SM00335] (104-156)
  IPR037104 Annexin superfamily [G3DSA:1.10.220.10] (6-85)
  IPR037104 Annexin superfamily [G3DSA:1.10.220.10] (86-163)
  IPR037104 Annexin superfamily [SSF47874] (5-173)

Radius of gyration: 20.95 Å; Cα contacts (8 Å, |Δi|>4): 151; chains: 1; bounding box: 61×39×57 Å

pLDDT: mean 94.07, std 8.1, range [39.59, 98.62]

Nearest PDB structures (foldseek):
  1avc-assembly1_A  TM=9.593E-01  e=6.919E-14  Bos taurus
  6tu2-assembly1_A  TM=9.745E-01  e=1.858E-13  Rattus norvegicus
  1aii-assembly1_A  TM=9.599E-01  e=2.759E-13  Homo sapiens
  7pc8-assembly2_B  TM=9.590E-01  e=3.710E-13  Homo sapiens
  1hvf-assembly1_A  TM=9.471E-01  e=3.531E-13  Homo sapiens

Sequence (181 aa):
MSSEFYGTIKPKMDFNAETAADVLYDAMKGSGCDKYRVIQVIAHCNNAQRQMIRTPYRNKYGKDLIDELKKELSGDFEDVIIGLMETPTKYDAIQLQKAMKGLGTTEITLIDILCSRNDDELNAIKNEYKDEFGRTLESDIVGDTSGDFKELLLALLNNRRDRSYNVNYLKAREVGLNFFF

Solvent-accessible surface area (backbone atoms only — not comparable to full-atom values): 10572 Å² total; per-residue (Å²): 130,84,81,81,80,85,67,92,65,54,77,43,80,90,70,49,39,57,62,50,23,50,49,45,48,64,24,55,59,73,95,62,55,44,61,66,54,43,46,62,50,60,72,54,33,23,56,71,54,48,52,54,21,44,59,44,30,27,71,75,70,76,43,60,56,68,62,51,49,62,72,67,41,62,66,74,63,30,55,51,55,54,50,58,57,39,53,72,51,53,37,52,28,51,52,51,46,56,28,53,60,69,91,66,62,41,61,67,59,48,50,56,54,62,71,69,54,52,64,68,54,50,53,48,23,42,51,46,26,26,73,76,68,76,46,52,55,67,58,52,44,62,72,64,43,58,72,70,60,32,55,50,55,53,52,51,75,64,56,75,71,85,80,68,90,76,82,55,66,67,60,54,50,51,53,60,58,64,73,77,113